Protein AF-0000000076846305 (afdb_homodimer)

Foldseek 3Di:
DDPPPPPPVVPPCPVVVVVPDFWKKWKWWQDPVRDIDTQAIFGWDWDADPPDNWIWIWTAHPPPRHTSDIATQELDPFWDDDPLFKIWGQGPVVRTIMMIGTPDSVSSVSVVVVSVVSSVVNVVVVVVVPPPPPPPPPPPPPDPPPPPDPPD/DDPPPDPPPVPPVPPVVVPPDFWKKWKWWQDPVRDIDTQAIFGWDWDADPPDRWIWIWTAHPPPRHTSDIATQELDPFWDDDPLFKIWGQGPVVRIIMMIGTPDSVSSVSVVVVSVVSSVVNVVVVVVVPPPPPPPPPPPPPDPPPPPDDDD

Nearest PDB structures (foldseek):
  4wsf-assembly1_A  TM=9.489E-01  e=1.536E-10  Drosophila melanogaster
  6r8i-assembly1_A  TM=9.427E-01  e=1.451E-10  Homo sapiens
  2p8v-assembly1_A  TM=8.538E-01  e=7.540E-06  Homo sapiens
  1ddw-assembly1_A  TM=8.357E-01  e=8.942E-06  Rattus norvegicus
  1i2h-assembly1_A  TM=7.835E-01  e=1.769E-05  Rattus norvegicus

Sequence (304 aa):
MGEKPGQGRKEAWQGESLRTRMKRVKVYRLEDNGKWDDQGTGHVTIDYIEGSKDLALAVVDEEDNDTLLLHNITPDDIYRKQEETIISWRDPEKALELALSFQEAESCSFIWENMCTIQLELQSKILGSHEVRPQRAVKSLEAPRDSLSRGRMGEKPGQGRKEAWQGESLRTRMKRVKVYRLEDNGKWDDQGTGHVTIDYIEGSKDLALAVVDEEDNDTLLLHNITPDDIYRKQEETIISWRDPEKALELALSFQEAESCSFIWENMCTIQLELQSKILGSHEVRPQRAVKSLEAPRDSLSRGR

pLDDT: mean 77.97, std 24.69, range [25.16, 98.88]

Radius of gyration: 28.54 Å; Cα contacts (8 Å, |Δi|>4): 460; chains: 2; bounding box: 117×68×50 Å

Solvent-accessible surface area (backbone atoms only — not comparable to full-atom values): 17845 Å² total; per-residue (Å²): 140,80,76,78,72,80,71,63,78,65,57,76,62,44,78,73,20,74,77,48,36,80,32,46,28,38,36,32,35,55,42,93,88,72,44,75,40,81,68,49,52,21,35,53,46,61,40,70,38,86,98,50,91,47,45,22,43,32,25,19,24,71,85,80,42,44,48,70,42,80,40,74,66,60,62,65,96,50,73,43,80,44,94,60,23,31,42,35,33,58,38,79,92,74,70,40,42,37,34,39,40,34,78,38,48,66,51,31,49,52,53,50,55,49,51,53,52,49,26,51,51,49,46,48,52,61,55,57,64,62,64,69,50,75,72,70,73,74,72,75,77,74,75,80,76,76,78,76,78,77,78,122,138,81,76,80,70,81,75,62,80,69,57,76,63,47,74,78,24,74,78,46,38,80,33,46,29,36,36,34,35,56,42,94,87,74,43,76,40,82,69,49,53,21,35,52,46,61,39,70,38,86,100,50,91,47,46,23,42,32,25,19,25,70,86,79,41,44,49,69,43,79,41,73,67,60,64,64,96,48,75,44,80,45,93,60,23,30,43,33,33,61,38,79,91,75,70,40,44,38,34,38,40,35,78,38,48,67,50,32,49,52,54,50,53,49,51,52,52,50,27,52,52,50,46,49,52,61,55,57,65,61,63,71,53,76,72,72,72,74,74,74,75,75,74,80,76,76,76,80,76,82,75,128

Organism: Aegilops tauschii subsp. strangulata (NCBI:txid200361)

Secondary structure (DSSP, 8-state):
-----TTTHHHHTTGGGGGGS-EEEEEEEE-TTSPEEEEEEEEEEEEEPTTSS-EEEEEEETTT--EEEEEE--SSS-EEEETTTEEEEEETTTTEEEEEEES-HHHHHHHHHHHHHHHHHHHHHHHHHHH---------------------/-----TTGGGSGGGGGGGGGS-EEEEEEEE-TTSPEEEEEEEEEEEEEPTTSS-EEEEEEETTT--EEEEEE--SSS-EEEETTTEEEEEETTTTEEEEEEES-HHHHHHHHHHHHHHHHHHHHHHHHHHH---------------------

Structure (mmCIF, N/CA/C/O backbone):
data_AF-0000000076846305-model_v1
#
loop_
_entity.id
_entity.type
_entity.pdbx_description
1 polymer 'PP4R3 EVH1-like domain-containing protein'
#
loop_
_atom_site.group_PDB
_atom_site.id
_atom_site.type_symbol
_atom_site.label_atom_id
_atom_site.label_alt_id
_atom_site.label_comp_id
_atom_site.label_asym_id
_atom_site.label_entity_id
_atom_site.label_seq_id
_atom_site.pdbx_PDB_ins_code
_atom_site.Cartn_x
_atom_site.Cartn_y
_atom_site.Cartn_z
_atom_site.occupancy
_atom_site.B_iso_or_equiv
_atom_site.auth_seq_id
_atom_site.auth_comp_id
_atom_site.auth_asym_id
_atom_site.auth_atom_id
_atom_site.pdbx_PDB_model_num
ATOM 1 N N . MET A 1 1 ? -26.797 -37.531 2.236 1 26.72 1 MET A N 1
ATOM 2 C CA . MET A 1 1 ? -26.859 -36.25 2.969 1 26.72 1 MET A CA 1
ATOM 3 C C . MET A 1 1 ? -25.484 -35.625 3.059 1 26.72 1 MET A C 1
ATOM 5 O O . MET A 1 1 ? -24.594 -36.125 3.746 1 26.72 1 MET A O 1
ATOM 9 N N . GLY A 1 2 ? -24.781 -35.156 1.962 1 28.94 2 GLY A N 1
ATOM 10 C CA . GLY A 1 2 ? -23.438 -34.938 1.48 1 28.94 2 GLY A CA 1
ATOM 11 C C . GLY A 1 2 ? -22.75 -33.75 2.172 1 28.94 2 GLY A C 1
ATOM 12 O O . GLY A 1 2 ? -23.375 -32.719 2.422 1 28.94 2 GLY A O 1
ATOM 13 N N . GLU A 1 3 ? -21.781 -34.094 3.135 1 33.28 3 GLU A N 1
ATOM 14 C CA . GLU A 1 3 ? -20.953 -33.219 3.955 1 33.28 3 GLU A CA 1
ATOM 15 C C . GLU A 1 3 ? -20.328 -32.125 3.119 1 33.28 3 GLU A C 1
ATOM 17 O O . GLU A 1 3 ? -19.781 -32.375 2.039 1 33.28 3 GLU A O 1
ATOM 22 N N . LYS A 1 4 ? -21.016 -30.984 3.186 1 34.72 4 LYS A N 1
ATOM 23 C CA . LYS A 1 4 ? -20.547 -29.781 2.521 1 34.72 4 LYS A CA 1
ATOM 24 C C . LYS A 1 4 ? -19.078 -29.516 2.852 1 34.72 4 LYS A C 1
ATOM 26 O O . LYS A 1 4 ? -18.719 -29.328 4.016 1 34.72 4 LYS A O 1
ATOM 31 N N . PRO A 1 5 ? -18.078 -30.234 2.191 1 35.06 5 PRO A N 1
ATOM 32 C CA . PRO A 1 5 ? -16.656 -30.156 2.529 1 35.06 5 PRO A CA 1
ATOM 33 C C . PRO A 1 5 ? -16.141 -28.719 2.605 1 35.06 5 PRO A C 1
ATOM 35 O O . PRO A 1 5 ? -14.93 -28.484 2.65 1 35.06 5 PRO A O 1
ATOM 38 N N . GLY A 1 6 ? -16.859 -27.734 2.082 1 32.31 6 GLY A N 1
ATOM 39 C CA . GLY A 1 6 ? -16.141 -26.594 1.556 1 32.31 6 GLY A CA 1
ATOM 40 C C . GLY A 1 6 ? -15.516 -25.734 2.637 1 32.31 6 GLY A C 1
ATOM 41 O O . GLY A 1 6 ? -15.148 -24.578 2.389 1 32.31 6 GLY A O 1
ATOM 42 N N . GLN A 1 7 ? -15.852 -25.859 3.945 1 33.81 7 GLN A N 1
ATOM 43 C CA . GLN A 1 7 ? -15.516 -24.938 5.02 1 33.81 7 GLN A CA 1
ATOM 44 C C . GLN A 1 7 ? -14.008 -24.891 5.266 1 33.81 7 GLN A C 1
ATOM 46 O O . GLN A 1 7 ? -13.523 -24.094 6.07 1 33.81 7 GLN A O 1
ATOM 51 N N . GLY A 1 8 ? -13.203 -25.969 5.102 1 32.44 8 GLY A N 1
ATOM 52 C CA . GLY A 1 8 ? -11.891 -26.188 5.676 1 32.44 8 GLY A CA 1
ATOM 53 C C . GLY A 1 8 ? -10.867 -25.156 5.246 1 32.44 8 GLY A C 1
ATOM 54 O O . GLY A 1 8 ? -9.859 -24.953 5.93 1 32.44 8 GLY A O 1
ATOM 55 N N . ARG A 1 9 ? -10.695 -25 3.934 1 35.38 9 ARG A N 1
ATOM 56 C CA . ARG A 1 9 ? -9.539 -24.281 3.412 1 35.38 9 ARG A CA 1
ATOM 57 C C . ARG A 1 9 ? -9.523 -22.844 3.914 1 35.38 9 ARG A C 1
ATOM 59 O O . ARG A 1 9 ? -8.555 -22.109 3.676 1 35.38 9 ARG A O 1
ATOM 66 N N . LYS A 1 10 ? -10.617 -22.328 4.422 1 37 10 LYS A N 1
ATOM 67 C CA . LYS A 1 10 ? -10.672 -20.969 4.945 1 37 10 LYS A CA 1
ATOM 68 C C . LYS A 1 10 ? -9.812 -20.828 6.195 1 37 10 LYS A C 1
ATOM 70 O O . LYS A 1 10 ? -9.609 -19.719 6.688 1 37 10 LYS A O 1
ATOM 75 N N . GLU A 1 11 ? -9.641 -21.797 7.004 1 34.91 11 GLU A N 1
ATOM 76 C CA . GLU A 1 11 ? -9.023 -21.688 8.32 1 34.91 11 GLU A CA 1
ATOM 77 C C . GLU A 1 11 ? -7.543 -21.312 8.203 1 34.91 11 GLU A C 1
ATOM 79 O O . GLU A 1 11 ? -7.004 -20.609 9.07 1 34.91 11 GLU A O 1
ATOM 84 N N . ALA A 1 12 ? -6.812 -22.125 7.395 1 37.19 12 ALA A N 1
ATOM 85 C CA . ALA A 1 12 ? -5.359 -22.047 7.512 1 37.19 12 ALA A CA 1
ATOM 86 C C . ALA A 1 12 ? -4.875 -20.625 7.25 1 37.19 12 ALA A C 1
ATOM 88 O O . ALA A 1 12 ? -3.889 -20.172 7.844 1 37.19 12 ALA A O 1
ATOM 89 N N . TRP A 1 13 ? -5.504 -19.875 6.312 1 40.91 13 TRP A N 1
ATOM 90 C CA . TRP A 1 13 ? -4.969 -18.562 5.965 1 40.91 13 TRP A CA 1
ATOM 91 C C . TRP A 1 13 ? -5.289 -17.531 7.051 1 40.91 13 TRP A C 1
ATOM 93 O O . TRP A 1 13 ? -5 -16.344 6.898 1 40.91 13 TRP A O 1
ATOM 103 N N . GLN A 1 14 ? -5.91 -17.859 8.055 1 38.88 14 GLN A N 1
ATOM 104 C CA . GLN A 1 14 ? -6.398 -16.938 9.07 1 38.88 14 GLN A CA 1
ATOM 105 C C . GLN A 1 14 ? -5.242 -16.234 9.773 1 38.88 14 GLN A C 1
ATOM 107 O O . GLN A 1 14 ? -5.379 -15.086 10.211 1 38.88 14 GLN A O 1
ATOM 112 N N . GLY A 1 15 ? -4.332 -17.031 10.25 1 40.88 15 GLY A N 1
ATOM 113 C CA . GLY A 1 15 ? -3.402 -16.375 11.156 1 40.88 15 GLY A CA 1
ATOM 114 C C . GLY A 1 15 ? -2.826 -15.094 10.586 1 40.88 15 GLY A C 1
ATOM 115 O O . GLY A 1 15 ? -2.434 -14.195 11.336 1 40.88 15 GLY A O 1
ATOM 116 N N . GLU A 1 16 ? -2.299 -15.133 9.414 1 45.22 16 GLU A N 1
ATOM 117 C CA . GLU A 1 16 ? -1.668 -14.062 8.648 1 45.22 16 GLU A CA 1
ATOM 118 C C . GLU A 1 16 ? -2.684 -12.992 8.258 1 45.22 16 GLU A C 1
ATOM 120 O O . GLU A 1 16 ? -2.328 -11.992 7.633 1 45.22 16 GLU A O 1
ATOM 125 N N . SER A 1 17 ? -3.871 -13.25 8.57 1 48.09 17 SER A N 1
ATOM 126 C CA . SER A 1 17 ? -5.051 -12.5 8.156 1 48.09 17 SER A CA 1
ATOM 127 C C . SER A 1 17 ? -5.043 -11.086 8.734 1 48.09 17 SER A C 1
ATOM 129 O O . SER A 1 17 ? -5.504 -10.148 8.094 1 48.09 17 SER A O 1
ATOM 131 N N . LEU A 1 18 ? -4.656 -11.047 10.078 1 47.69 18 LEU A N 1
ATOM 132 C CA . LEU A 1 18 ? -4.82 -9.797 10.812 1 47.69 18 LEU A CA 1
ATOM 133 C C . LEU A 1 18 ? -4.102 -8.656 10.102 1 47.69 18 LEU A C 1
ATOM 135 O O . LEU A 1 18 ? -4.547 -7.504 10.156 1 47.69 18 LEU A O 1
ATOM 139 N N . ARG A 1 19 ? -2.947 -8.984 9.43 1 53.12 19 ARG A N 1
ATOM 140 C CA . ARG A 1 19 ? -2.045 -7.938 8.961 1 53.12 19 ARG A CA 1
ATOM 141 C C . ARG A 1 19 ? -2.576 -7.285 7.688 1 53.12 19 ARG A C 1
ATOM 143 O O . ARG A 1 19 ? -2.277 -6.121 7.41 1 53.12 19 ARG A O 1
ATOM 150 N N . THR A 1 20 ? -3.484 -7.992 7.066 1 60.16 20 THR A N 1
ATOM 151 C CA . THR A 1 20 ? -3.82 -7.441 5.758 1 60.16 20 THR A CA 1
ATOM 152 C C . THR A 1 20 ? -5.219 -6.832 5.77 1 60.16 20 THR A C 1
ATOM 154 O O . THR A 1 20 ? -5.793 -6.562 4.711 1 60.16 20 THR A O 1
ATOM 157 N N . ARG A 1 21 ? -5.68 -6.539 7 1 77.31 21 ARG A N 1
ATOM 158 C CA . ARG A 1 21 ? -6.988 -5.902 7.078 1 77.31 21 ARG A CA 1
ATOM 159 C C . ARG A 1 21 ? -6.891 -4.414 6.766 1 77.31 21 ARG A C 1
ATOM 161 O O . ARG A 1 21 ? -5.848 -3.795 6.977 1 77.31 21 ARG A O 1
ATOM 168 N N . MET A 1 22 ? -8.047 -3.924 6.312 1 87.69 22 MET A N 1
ATOM 169 C CA . MET A 1 22 ? -8.117 -2.488 6.051 1 87.69 22 MET A CA 1
ATOM 170 C C . MET A 1 22 ? -7.867 -1.688 7.324 1 87.69 22 MET A C 1
ATOM 172 O O . MET A 1 22 ? -8.367 -2.047 8.391 1 87.69 22 MET A O 1
ATOM 176 N N . LYS A 1 23 ? -7.066 -0.735 7.223 1 93.38 23 LYS A N 1
ATOM 177 C CA . LYS A 1 23 ? -6.73 0.119 8.359 1 93.38 23 LYS A CA 1
ATOM 178 C C . LYS A 1 23 ? -7.605 1.368 8.383 1 93.38 23 LYS A C 1
ATOM 180 O O . LYS A 1 23 ? -7.312 2.355 7.707 1 93.38 23 LYS A O 1
ATOM 185 N N . ARG A 1 24 ? -8.641 1.309 9.211 1 95.62 24 ARG A N 1
ATOM 186 C CA . ARG A 1 24 ? -9.672 2.346 9.266 1 95.62 24 ARG A CA 1
ATOM 187 C C . ARG A 1 24 ? -9.203 3.531 10.109 1 95.62 24 ARG A C 1
ATOM 189 O O . ARG A 1 24 ? -8.703 3.352 11.219 1 95.62 24 ARG A O 1
ATOM 196 N N . VAL A 1 25 ? -9.398 4.707 9.578 1 98.62 25 VAL A N 1
ATOM 197 C CA . VAL A 1 25 ? -8.953 5.922 10.25 1 98.62 25 VAL A CA 1
ATOM 198 C C . VAL A 1 25 ? -10 7.023 10.062 1 98.62 25 VAL A C 1
ATOM 200 O O . VAL A 1 25 ? -10.781 6.992 9.109 1 98.62 25 VAL A O 1
ATOM 203 N 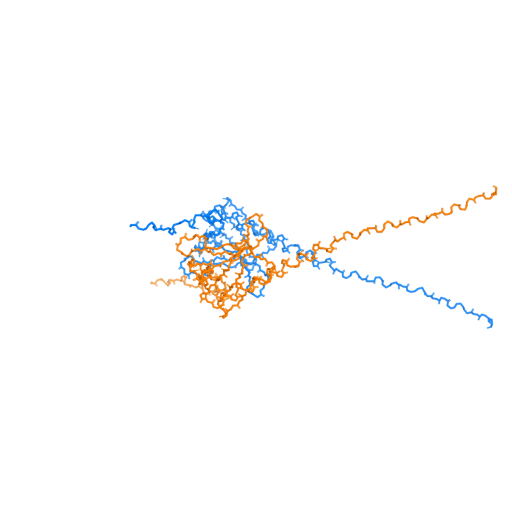N . LYS A 1 26 ? -9.977 7.934 10.984 1 98.81 26 LYS A N 1
ATOM 204 C CA . LYS A 1 26 ? -10.594 9.242 10.781 1 98.81 26 LYS A CA 1
ATOM 205 C C . LYS A 1 26 ? -9.539 10.305 10.477 1 98.81 26 LYS A C 1
ATOM 207 O O . LYS A 1 26 ? -8.5 10.359 11.133 1 98.81 26 LYS A O 1
ATOM 212 N N . VAL A 1 27 ? -9.812 11.148 9.492 1 98.75 27 VAL A N 1
ATOM 213 C CA . VAL A 1 27 ? -8.883 12.195 9.07 1 98.75 27 VAL A CA 1
ATOM 214 C C . VAL A 1 27 ? -9.281 13.523 9.703 1 98.75 27 VAL A C 1
ATOM 216 O O . VAL A 1 27 ? -10.445 13.914 9.664 1 98.75 27 VAL A O 1
ATOM 219 N N . TYR A 1 28 ? -8.219 14.156 10.266 1 98.69 28 TYR A N 1
ATOM 220 C CA . TYR A 1 28 ? -8.461 15.453 10.891 1 98.69 28 TYR A CA 1
ATOM 221 C C . TYR A 1 28 ? -7.504 16.516 10.336 1 98.69 28 TYR A C 1
ATOM 223 O O . TYR A 1 28 ? -6.359 16.203 10.008 1 98.69 28 TYR A O 1
ATOM 231 N N . ARG A 1 29 ? -8.047 17.672 10.297 1 98.25 29 ARG A N 1
ATOM 232 C CA . ARG A 1 29 ? -7.27 18.859 9.945 1 98.25 29 ARG A CA 1
ATOM 233 C C . ARG A 1 29 ? -7.387 19.922 11.023 1 98.25 29 ARG A C 1
ATOM 235 O O . ARG A 1 29 ? -8.484 20.203 11.508 1 98.25 29 ARG A O 1
ATOM 242 N N . LEU A 1 30 ? -6.246 20.531 11.383 1 97.81 30 LEU A N 1
ATOM 243 C CA . LEU A 1 30 ? -6.281 21.609 12.352 1 97.81 30 LEU A CA 1
ATOM 244 C C . LEU A 1 30 ? -6.695 22.922 11.68 1 97.81 30 LEU A C 1
ATOM 246 O O . LEU A 1 30 ? -6.066 23.359 10.711 1 97.81 30 LEU A O 1
ATOM 250 N N . GLU A 1 31 ? -7.719 23.516 12.234 1 96.12 31 GLU A N 1
ATOM 251 C CA . GLU A 1 31 ? -8.203 24.781 11.711 1 96.12 31 GLU A CA 1
ATOM 252 C C . GLU A 1 31 ? -7.496 25.953 12.383 1 96.12 31 GLU A C 1
ATOM 254 O O . GLU A 1 31 ? -6.824 25.781 13.406 1 96.12 31 GLU A O 1
ATOM 259 N N . ASP A 1 32 ? -7.734 27.094 11.758 1 93.75 32 ASP A N 1
ATOM 260 C CA . ASP A 1 32 ? -7.098 28.312 12.25 1 93.75 32 ASP A CA 1
ATOM 261 C C . ASP A 1 32 ? -7.562 28.641 13.664 1 93.75 32 ASP A C 1
ATOM 263 O O . ASP A 1 32 ? -6.824 29.25 14.438 1 93.75 32 ASP A O 1
ATOM 267 N N . ASN A 1 33 ? -8.703 28.281 13.969 1 95.06 33 ASN A N 1
ATOM 268 C CA . ASN A 1 33 ? -9.25 28.578 15.289 1 95.06 33 ASN A CA 1
ATOM 269 C C . ASN A 1 33 ? -8.727 27.609 16.344 1 95.06 33 ASN A C 1
ATOM 271 O O . ASN A 1 33 ? -9.141 27.656 17.5 1 95.06 33 ASN A O 1
ATOM 275 N N . GLY A 1 34 ? -7.891 26.688 16.016 1 94.81 34 GLY A N 1
ATOM 276 C CA . GLY A 1 34 ? -7.27 25.766 16.953 1 94.81 34 GLY A CA 1
ATOM 277 C C . GLY A 1 34 ? -8.07 24.484 17.156 1 94.81 34 GLY A C 1
ATOM 278 O O . GLY A 1 34 ? -7.719 23.641 17.984 1 94.81 34 GLY A O 1
ATOM 279 N N . LYS A 1 35 ? -9.07 24.406 16.422 1 97.44 35 LYS A N 1
ATOM 280 C CA . LYS A 1 35 ? -9.898 23.203 16.531 1 97.44 35 LYS A CA 1
ATOM 281 C C . LYS A 1 35 ? -9.586 22.203 15.422 1 97.44 35 LYS A C 1
ATOM 283 O O . LYS A 1 35 ? -9.234 22.609 14.305 1 97.44 35 LYS A O 1
ATOM 288 N N . TRP A 1 36 ? -9.742 20.922 15.789 1 97.5 36 TRP A N 1
ATOM 289 C CA . TRP A 1 36 ? -9.578 19.859 14.797 1 97.5 36 TRP A CA 1
ATOM 290 C C . TRP A 1 36 ? -10.875 19.641 14.023 1 97.5 36 TRP A C 1
ATOM 292 O O . TRP A 1 36 ? -11.938 19.453 14.633 1 97.5 36 TRP A O 1
ATOM 302 N N . ASP A 1 37 ? -10.734 19.672 12.766 1 98 37 ASP A N 1
ATOM 303 C CA . ASP A 1 37 ? -11.891 19.453 11.891 1 98 37 ASP A CA 1
ATOM 304 C C . ASP A 1 37 ? -11.891 18.031 11.328 1 98 37 ASP A C 1
ATOM 306 O O . ASP A 1 37 ? -10.891 17.578 10.766 1 98 37 ASP A O 1
ATOM 310 N N . ASP A 1 38 ? -13.023 17.359 11.438 1 98.38 38 ASP A N 1
ATOM 311 C CA . ASP A 1 38 ? -13.227 16 10.922 1 98.38 38 ASP A CA 1
ATOM 312 C C . ASP A 1 38 ? -13.398 16.016 9.406 1 98.38 38 ASP A C 1
ATOM 314 O O . ASP A 1 38 ? -14.375 16.562 8.891 1 98.38 38 ASP A O 1
ATOM 318 N N . GLN A 1 39 ? -12.469 15.391 8.656 1 97.62 39 GLN A N 1
ATOM 319 C CA . GLN A 1 39 ? -12.484 15.398 7.199 1 97.62 39 GLN A CA 1
ATOM 320 C C . GLN A 1 39 ? -13.117 14.125 6.652 1 97.62 39 GLN A C 1
ATOM 322 O O . GLN A 1 39 ? -13.289 13.984 5.438 1 97.62 39 GLN A O 1
ATOM 327 N N . GLY A 1 40 ? -13.461 13.148 7.512 1 98.19 40 GLY A N 1
ATOM 328 C CA . GLY A 1 40 ? -14.102 11.922 7.074 1 98.19 40 GLY A CA 1
ATOM 329 C C . GLY A 1 40 ? -13.406 10.672 7.582 1 98.19 40 GLY A C 1
ATOM 330 O O . GLY A 1 40 ? -12.375 10.758 8.258 1 98.19 40 GLY A O 1
ATOM 331 N N . THR A 1 41 ? -14.047 9.516 7.402 1 98.31 41 THR A N 1
ATOM 332 C CA . THR A 1 41 ? -13.539 8.203 7.777 1 98.31 41 THR A CA 1
ATOM 333 C C . THR A 1 41 ? -13.172 7.387 6.543 1 98.31 41 THR A C 1
ATOM 335 O O . THR A 1 41 ? -13.898 7.398 5.543 1 98.31 41 THR A O 1
ATOM 338 N N . GLY A 1 42 ? -12.008 6.734 6.602 1 96.5 42 GLY A N 1
ATOM 339 C CA . GLY A 1 42 ? -11.562 5.938 5.473 1 96.5 42 GLY A CA 1
ATOM 340 C C . GLY A 1 42 ? -10.523 4.898 5.852 1 96.5 42 GLY A C 1
ATOM 341 O O . GLY A 1 42 ? -10.422 4.512 7.02 1 96.5 42 GLY A O 1
ATOM 342 N N . HIS A 1 43 ? -9.898 4.328 4.855 1 94.19 43 HIS A N 1
ATOM 343 C CA . HIS A 1 43 ? -8.852 3.326 5.027 1 94.19 43 HIS A CA 1
ATOM 344 C C . HIS A 1 43 ? -7.508 3.838 4.516 1 94.19 43 HIS A C 1
ATOM 346 O O . HIS A 1 43 ? -7.41 4.316 3.381 1 94.19 43 HIS A O 1
ATOM 352 N N . VAL A 1 44 ? -6.52 3.734 5.387 1 95.81 44 VAL A N 1
ATOM 353 C CA . VAL A 1 44 ? -5.207 4.285 5.051 1 95.81 44 VAL A CA 1
ATOM 354 C C . VAL A 1 44 ? -4.324 3.193 4.453 1 95.81 44 VAL A C 1
ATOM 356 O O . VAL A 1 44 ? -4.359 2.045 4.898 1 95.81 44 VAL A O 1
ATOM 359 N N . THR A 1 45 ? -3.59 3.557 3.473 1 91.69 45 THR A N 1
ATOM 360 C CA . THR A 1 45 ? -2.541 2.727 2.891 1 91.69 45 THR A CA 1
ATOM 361 C C . THR A 1 45 ? -1.3 3.559 2.582 1 91.69 45 THR A C 1
ATOM 363 O O . THR A 1 45 ? -1.353 4.789 2.6 1 91.69 45 THR A O 1
ATOM 366 N N . ILE A 1 46 ? -0.205 2.926 2.498 1 91.75 46 ILE A N 1
ATOM 367 C CA . ILE A 1 46 ? 0.993 3.518 1.911 1 91.75 46 ILE A CA 1
ATOM 368 C C . ILE A 1 46 ? 1.154 3.033 0.472 1 91.75 46 ILE A C 1
ATOM 370 O O . ILE A 1 46 ? 1.191 1.827 0.216 1 91.75 46 ILE A O 1
ATOM 374 N N . ASP A 1 47 ? 1.16 4.066 -0.423 1 86.5 47 ASP A N 1
ATOM 375 C CA . ASP A 1 47 ? 1.173 3.734 -1.845 1 86.5 47 ASP A CA 1
ATOM 376 C C . ASP A 1 47 ? 2.311 4.457 -2.566 1 86.5 47 ASP A C 1
ATOM 378 O O . ASP A 1 47 ? 2.707 5.555 -2.168 1 86.5 47 ASP A O 1
ATOM 382 N N . TYR A 1 48 ? 2.715 3.76 -3.654 1 83.88 48 TYR A N 1
ATOM 383 C CA . TYR A 1 48 ? 3.598 4.48 -4.562 1 83.88 48 TYR A CA 1
ATOM 384 C C . TYR A 1 48 ? 2.83 5.539 -5.348 1 83.88 48 TYR A C 1
ATOM 386 O O . TYR A 1 48 ? 1.694 5.305 -5.766 1 83.88 48 TYR A O 1
ATOM 394 N N . ILE A 1 49 ? 3.477 6.617 -5.492 1 79.56 49 ILE A N 1
ATOM 395 C CA . ILE A 1 49 ? 2.908 7.648 -6.352 1 79.56 49 ILE A CA 1
ATOM 396 C C . ILE A 1 49 ? 3.117 7.273 -7.816 1 79.56 49 ILE A C 1
ATOM 398 O O . ILE A 1 49 ? 4.227 6.906 -8.219 1 79.56 49 ILE A O 1
ATOM 402 N N . GLU A 1 50 ? 2.031 7.402 -8.539 1 72.19 50 GLU A N 1
ATOM 403 C CA . GLU A 1 50 ? 2.098 7.039 -9.953 1 72.19 50 GLU A CA 1
ATOM 404 C C . GLU A 1 50 ? 3.217 7.793 -10.664 1 72.19 50 GLU A C 1
ATOM 406 O O . GLU A 1 50 ? 3.33 9.016 -10.531 1 72.19 50 GLU A O 1
ATOM 411 N N . GLY A 1 51 ? 3.975 7.031 -11.43 1 74.12 51 GLY A N 1
ATOM 412 C CA . GLY A 1 51 ? 5.023 7.641 -12.227 1 74.12 51 GLY A CA 1
ATOM 413 C C . GLY A 1 51 ? 6.238 8.047 -11.406 1 74.12 51 GLY A C 1
ATOM 414 O O . GLY A 1 51 ? 7.125 8.742 -11.906 1 74.12 51 GLY A O 1
ATOM 415 N N . SER A 1 52 ? 6.148 7.758 -10.133 1 77.44 52 SER A N 1
ATOM 416 C CA . SER A 1 52 ? 7.281 8.109 -9.281 1 77.44 52 SER A CA 1
ATOM 417 C C . SER A 1 52 ? 7.68 6.938 -8.391 1 77.44 52 SER A C 1
ATOM 419 O O . SER A 1 52 ? 6.996 5.91 -8.359 1 77.44 52 SER A O 1
ATOM 421 N N . LYS A 1 53 ? 8.836 7.082 -7.773 1 79.25 53 LYS A N 1
ATOM 422 C CA . LYS A 1 53 ? 9.297 6.094 -6.801 1 79.25 53 LYS A CA 1
ATOM 423 C C . LYS A 1 53 ? 8.938 6.52 -5.379 1 79.25 53 LYS A C 1
ATOM 425 O O . LYS A 1 53 ? 9.312 5.852 -4.414 1 79.25 53 LYS A O 1
ATOM 430 N N . ASP A 1 54 ? 8.266 7.621 -5.383 1 86.88 54 ASP A N 1
ATOM 431 C CA . ASP A 1 54 ? 7.934 8.164 -4.066 1 86.88 54 ASP A CA 1
ATOM 432 C C . ASP A 1 54 ? 6.746 7.426 -3.455 1 86.88 54 ASP A C 1
ATOM 434 O O . ASP A 1 54 ? 5.895 6.902 -4.176 1 86.88 54 ASP A O 1
ATOM 438 N N . LEU A 1 55 ? 6.773 7.379 -2.119 1 91.38 55 LEU A N 1
ATOM 439 C CA . LEU A 1 55 ? 5.691 6.75 -1.373 1 91.38 55 LEU A CA 1
ATOM 440 C C . LEU A 1 55 ? 4.832 7.801 -0.676 1 91.38 55 LEU A C 1
ATOM 442 O O . LEU A 1 55 ? 5.348 8.82 -0.206 1 91.38 55 LEU A O 1
ATOM 446 N N . ALA A 1 56 ? 3.547 7.492 -0.687 1 93.19 56 ALA A N 1
ATOM 447 C CA . ALA A 1 56 ? 2.592 8.422 -0.094 1 93.19 56 ALA A CA 1
ATOM 448 C C . ALA A 1 56 ? 1.662 7.711 0.882 1 93.19 56 ALA A C 1
ATOM 450 O O . ALA A 1 56 ? 1.396 6.516 0.734 1 93.19 56 ALA A O 1
ATOM 451 N N . LEU A 1 57 ? 1.202 8.492 1.91 1 95.69 57 LEU A N 1
ATOM 452 C CA . LEU A 1 57 ? 0.053 8.102 2.721 1 95.69 57 LEU A CA 1
ATOM 453 C C . LEU A 1 57 ? -1.253 8.453 2.016 1 95.69 57 LEU A C 1
ATOM 455 O O . LEU A 1 57 ? -1.48 9.609 1.657 1 95.69 57 LEU A O 1
ATOM 459 N N . ALA A 1 58 ? -2.053 7.441 1.8 1 93.94 58 ALA A N 1
ATOM 460 C CA . ALA A 1 58 ? -3.33 7.668 1.128 1 93.94 58 ALA A CA 1
ATOM 461 C C . ALA A 1 58 ? -4.492 7.168 1.979 1 93.94 58 ALA A C 1
ATOM 463 O O . ALA A 1 58 ? -4.422 6.082 2.561 1 93.94 58 ALA A O 1
ATOM 464 N N . VAL A 1 59 ? -5.531 7.992 2.111 1 96.06 59 VAL A N 1
ATOM 465 C CA . VAL A 1 59 ? -6.77 7.566 2.76 1 96.06 59 VAL A CA 1
ATOM 466 C C . VAL A 1 59 ? -7.922 7.625 1.762 1 96.06 59 VAL A C 1
ATOM 468 O O . VAL A 1 59 ? -8.172 8.664 1.148 1 96.06 59 VAL A O 1
ATOM 471 N N . VAL A 1 60 ? -8.594 6.52 1.643 1 92.62 60 VAL A N 1
ATOM 472 C CA . VAL A 1 60 ? -9.758 6.418 0.766 1 92.62 60 VAL A CA 1
ATOM 473 C C . VAL A 1 60 ? -11.031 6.34 1.604 1 92.62 60 VAL A C 1
ATOM 475 O O . VAL A 1 60 ? -11.117 5.543 2.541 1 92.62 60 VAL A O 1
ATOM 478 N N . ASP A 1 61 ? -11.953 7.156 1.185 1 95.81 61 ASP A N 1
ATOM 479 C CA . ASP A 1 61 ? -13.219 7.234 1.916 1 95.81 61 ASP A CA 1
ATOM 480 C C . ASP A 1 61 ? -13.93 5.887 1.916 1 95.81 61 ASP A C 1
ATOM 482 O O . ASP A 1 61 ? -14 5.211 0.886 1 95.81 61 ASP A O 1
ATOM 486 N N . GLU A 1 62 ? -14.461 5.492 3.084 1 91.38 62 GLU A N 1
ATOM 487 C CA . GLU A 1 62 ? -15.07 4.172 3.203 1 91.38 62 GLU A CA 1
ATOM 488 C C . GLU A 1 62 ? -16.453 4.145 2.574 1 91.38 62 GLU A C 1
ATOM 490 O O . GLU A 1 62 ? -17 3.072 2.303 1 91.38 62 GLU A O 1
ATOM 495 N N . GLU A 1 63 ? -17.078 5.352 2.303 1 90.62 63 GLU A N 1
ATOM 496 C CA . GLU A 1 63 ? -18.438 5.387 1.784 1 90.62 63 GLU A CA 1
ATOM 497 C C . GLU A 1 63 ? -18.453 5.492 0.262 1 90.62 63 GLU A C 1
ATOM 499 O O . GLU A 1 63 ? -19.172 4.75 -0.412 1 90.62 63 GLU A O 1
ATOM 504 N N . ASP A 1 64 ? -17.609 6.332 -0.3 1 88.94 64 ASP A N 1
ATOM 505 C CA . ASP A 1 64 ? -17.734 6.562 -1.735 1 88.94 64 ASP A CA 1
ATOM 506 C C . ASP A 1 64 ? -16.422 6.297 -2.459 1 88.94 64 ASP A C 1
ATOM 508 O O . ASP A 1 64 ? -16.312 6.508 -3.67 1 88.94 64 ASP A O 1
ATOM 512 N N . ASN A 1 65 ? -15.375 5.902 -1.756 1 86.06 65 ASN A N 1
ATOM 513 C CA . ASN A 1 65 ? -14.086 5.512 -2.312 1 86.06 65 ASN A CA 1
ATOM 514 C C . ASN A 1 65 ? -13.32 6.715 -2.859 1 86.06 65 ASN A C 1
ATOM 516 O O . ASN A 1 65 ? -12.398 6.559 -3.658 1 86.06 65 ASN A O 1
ATOM 520 N N . ASP A 1 66 ? -13.734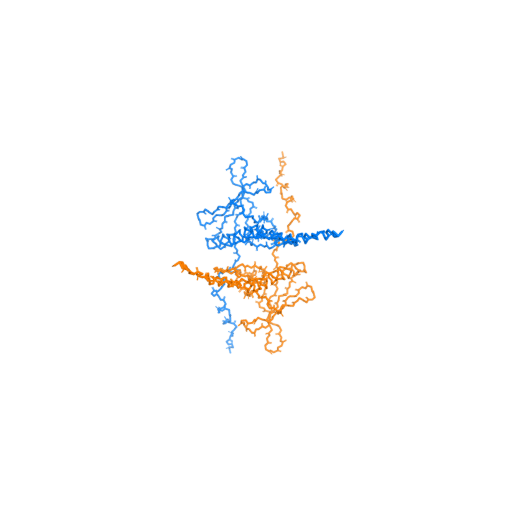 7.891 -2.422 1 90.44 66 ASP A N 1
ATOM 521 C CA . ASP A 1 66 ? -12.969 9.078 -2.789 1 90.44 66 ASP A CA 1
ATOM 522 C C . ASP A 1 66 ? -11.727 9.219 -1.919 1 90.44 66 ASP A C 1
ATOM 524 O O . ASP A 1 66 ? -11.648 8.648 -0.831 1 90.44 66 ASP A O 1
ATOM 528 N N . THR A 1 67 ? -10.836 9.977 -2.424 1 92.12 67 THR A N 1
ATOM 529 C CA . THR A 1 67 ? -9.609 10.211 -1.664 1 92.12 67 THR A CA 1
ATOM 530 C C . THR A 1 67 ? -9.82 11.312 -0.631 1 92.12 67 THR A C 1
ATOM 532 O O . THR A 1 67 ? -10.141 12.445 -0.984 1 92.12 67 THR A O 1
ATOM 535 N N . LEU A 1 68 ? -9.578 10.953 0.659 1 95.5 68 LEU A N 1
ATOM 536 C CA . LEU A 1 68 ? -9.695 11.922 1.743 1 95.5 68 LEU A CA 1
ATOM 537 C C . LEU A 1 68 ? -8.367 12.625 1.992 1 95.5 68 LEU A C 1
ATOM 539 O O . LEU A 1 68 ? -8.344 13.797 2.375 1 95.5 68 LEU A O 1
ATOM 543 N N . LEU A 1 69 ? -7.273 11.883 1.771 1 95.31 69 LEU A N 1
ATOM 544 C CA . LEU A 1 69 ? -5.945 12.406 2.064 1 95.31 69 LEU A CA 1
ATOM 545 C C . LEU A 1 69 ? -4.891 11.75 1.175 1 95.31 69 LEU A C 1
ATOM 547 O O . LEU A 1 69 ? -4.934 10.539 0.945 1 95.31 69 LEU A O 1
ATOM 551 N N . LEU A 1 70 ? -4.062 12.578 0.647 1 92.81 70 LEU A N 1
ATOM 552 C CA . LEU A 1 70 ? -2.846 12.148 -0.031 1 92.81 70 LEU A CA 1
ATOM 553 C C . LEU A 1 70 ? -1.646 12.969 0.427 1 92.81 70 LEU A C 1
ATOM 555 O O . LEU A 1 70 ? -1.617 14.188 0.241 1 92.81 70 LEU A O 1
ATOM 559 N N . HIS A 1 71 ? -0.749 12.281 1.095 1 95.12 71 HIS A N 1
ATOM 560 C CA . HIS A 1 71 ? 0.425 12.953 1.637 1 95.12 71 HIS A CA 1
ATOM 561 C C . HIS A 1 71 ? 1.709 12.242 1.231 1 95.12 71 HIS A C 1
ATOM 563 O O . HIS A 1 71 ? 1.879 11.055 1.516 1 95.12 71 HIS A O 1
ATOM 569 N N . ASN A 1 72 ? 2.566 12.961 0.605 1 93.94 72 ASN A N 1
ATOM 570 C CA . ASN A 1 72 ? 3.875 12.398 0.292 1 93.94 72 ASN A CA 1
ATOM 571 C C . ASN A 1 72 ? 4.73 12.234 1.545 1 93.94 72 ASN A C 1
ATOM 573 O O . ASN A 1 72 ? 4.98 13.203 2.26 1 93.94 72 ASN A O 1
ATOM 577 N N . ILE A 1 73 ? 5.199 11.031 1.719 1 95.88 73 ILE A N 1
ATOM 578 C CA . ILE A 1 73 ? 6.043 10.805 2.887 1 95.88 73 ILE A CA 1
ATOM 579 C C . ILE A 1 73 ? 7.414 11.438 2.662 1 95.88 73 ILE A C 1
ATOM 581 O O . ILE A 1 73 ? 8 11.289 1.587 1 95.88 73 ILE A O 1
ATOM 585 N N . THR A 1 74 ? 7.914 12.164 3.666 1 95.69 74 THR A N 1
ATOM 586 C CA . THR A 1 74 ? 9.188 12.859 3.545 1 95.69 74 THR A CA 1
ATOM 587 C C . THR A 1 74 ? 10.18 12.359 4.59 1 95.69 74 THR A C 1
ATOM 589 O O . THR A 1 74 ? 9.781 11.781 5.605 1 95.69 74 THR A O 1
ATOM 592 N N . PRO A 1 75 ? 11.438 12.531 4.328 1 95.69 75 PRO A N 1
ATOM 593 C CA . PRO A 1 75 ? 12.438 12.133 5.324 1 95.69 75 PRO A CA 1
ATOM 594 C C . PRO A 1 75 ? 12.5 13.094 6.508 1 95.69 75 PRO A C 1
ATOM 596 O O . PRO A 1 75 ? 13.172 12.812 7.504 1 95.69 75 PRO A O 1
ATOM 599 N N . ASP A 1 76 ? 11.836 14.172 6.473 1 95.44 76 ASP A N 1
ATOM 600 C CA . ASP A 1 76 ? 11.875 15.18 7.527 1 95.44 76 ASP A CA 1
ATOM 601 C C . ASP A 1 76 ? 11.234 14.656 8.812 1 95.44 76 ASP A C 1
ATOM 603 O O . ASP A 1 76 ? 10.336 13.812 8.766 1 95.44 76 ASP A O 1
ATOM 607 N N . ASP A 1 77 ? 11.688 15.258 9.922 1 95.62 77 ASP A N 1
ATOM 608 C CA . ASP A 1 77 ? 11.18 14.867 11.227 1 95.62 77 ASP A CA 1
ATOM 609 C C . ASP A 1 77 ? 9.906 15.641 11.57 1 95.62 77 ASP A C 1
ATOM 611 O O . ASP A 1 77 ? 9.891 16.453 12.5 1 95.62 77 ASP A O 1
ATOM 615 N N . ILE A 1 78 ? 8.836 15.273 10.875 1 97.81 78 ILE A N 1
ATOM 616 C CA . ILE A 1 78 ? 7.629 16.078 11.055 1 97.81 78 ILE A CA 1
ATOM 617 C C . ILE A 1 78 ? 6.5 15.188 11.578 1 97.81 78 ILE A C 1
ATOM 619 O O . ILE A 1 78 ? 5.438 15.688 11.953 1 97.81 78 ILE A O 1
ATOM 623 N N . TYR A 1 79 ? 6.664 13.922 11.641 1 98.38 79 TYR A N 1
ATOM 624 C CA . TYR A 1 79 ? 5.617 12.992 12.047 1 98.38 79 TYR A CA 1
ATOM 625 C C . TYR A 1 79 ? 5.703 12.695 13.539 1 98.38 79 TYR A C 1
ATOM 627 O O . TYR A 1 79 ? 6.797 12.516 14.078 1 98.38 79 TYR A O 1
ATOM 635 N N . ARG A 1 80 ? 4.48 12.609 14.148 1 98.31 80 ARG A N 1
ATOM 636 C CA . ARG A 1 80 ? 4.398 12.305 15.57 1 98.31 80 ARG A CA 1
ATOM 637 C C . ARG A 1 80 ? 3.336 11.242 15.844 1 98.31 80 ARG A C 1
ATOM 639 O O . ARG A 1 80 ? 2.25 11.281 15.258 1 98.31 80 ARG A O 1
ATOM 646 N N . LYS A 1 81 ? 3.717 10.289 16.562 1 98.5 81 LYS A N 1
ATOM 647 C CA . LYS A 1 81 ? 2.748 9.305 17.047 1 98.5 81 LYS A CA 1
ATOM 648 C C . LYS A 1 81 ? 2.312 9.602 18.469 1 98.5 81 LYS A C 1
ATOM 650 O O . LYS A 1 81 ? 3.15 9.828 19.344 1 98.5 81 LYS A O 1
ATOM 655 N N . GLN A 1 82 ? 0.969 9.633 18.719 1 95.06 82 GLN A N 1
ATOM 656 C CA . GLN A 1 82 ? 0.434 9.961 20.031 1 95.06 82 GLN A CA 1
ATOM 657 C C . GLN A 1 82 ? -0.573 8.914 20.484 1 95.06 82 GLN A C 1
ATOM 659 O O . GLN A 1 82 ? -1.34 8.383 19.688 1 95.06 82 GLN A O 1
ATOM 664 N N . GLU A 1 83 ? -0.649 8.539 21.781 1 93.56 83 GLU A N 1
ATOM 665 C CA . GLU A 1 83 ? -1.601 7.676 22.469 1 93.56 83 GLU A CA 1
ATOM 666 C C . GLU A 1 83 ? -1.759 6.344 21.734 1 93.56 83 GLU A C 1
ATOM 668 O O . GLU A 1 83 ? -2.84 5.75 21.75 1 93.56 83 GLU A O 1
ATOM 673 N N . GLU A 1 84 ? -0.99 5.949 21.031 1 95.88 84 GLU A N 1
ATOM 674 C CA . GLU A 1 84 ? -0.878 4.656 20.359 1 95.88 84 GLU A CA 1
ATOM 675 C C . GLU A 1 84 ? -1.839 4.562 19.172 1 95.88 84 GLU A C 1
ATOM 677 O O . GLU A 1 84 ? -1.874 3.549 18.469 1 95.88 84 GLU A O 1
ATOM 682 N N . THR A 1 85 ? -2.703 5.582 18.953 1 98.38 85 THR A N 1
ATOM 683 C CA . THR A 1 85 ? -3.689 5.461 17.875 1 98.38 85 THR A CA 1
ATOM 684 C C . THR A 1 85 ? -3.674 6.699 16.984 1 98.38 85 THR A C 1
ATOM 686 O O . THR A 1 85 ? -4.48 6.816 16.062 1 98.38 85 THR A O 1
ATOM 689 N N . ILE A 1 86 ? -2.773 7.664 17.219 1 98.75 86 ILE A N 1
ATOM 690 C CA . ILE A 1 86 ? -2.812 8.914 16.469 1 98.75 86 ILE A CA 1
ATOM 691 C C . ILE A 1 86 ? -1.461 9.156 15.805 1 98.75 86 ILE A C 1
ATOM 693 O O . ILE A 1 86 ? -0.415 9.039 16.438 1 98.75 86 ILE A O 1
ATOM 697 N N . ILE A 1 87 ? -1.51 9.422 14.578 1 98.81 87 ILE A N 1
ATOM 698 C CA . ILE A 1 87 ? -0.355 9.953 13.867 1 98.81 87 ILE A CA 1
ATOM 699 C C . ILE A 1 87 ? -0.671 11.352 13.344 1 98.81 87 ILE A C 1
ATOM 701 O O . ILE A 1 87 ? -1.688 11.562 12.68 1 98.81 87 ILE A O 1
ATOM 705 N N . SER A 1 88 ? 0.161 12.328 13.625 1 98.75 88 SER A N 1
ATOM 706 C CA . SER A 1 88 ? -0.04 13.703 13.18 1 98.75 88 SER A CA 1
ATOM 707 C C . SER A 1 88 ? 1.237 14.281 12.578 1 98.75 88 SER A C 1
ATOM 709 O O . SER A 1 88 ? 2.336 13.805 12.867 1 98.75 88 SER A O 1
ATOM 711 N N . TRP A 1 89 ? 1.032 15.219 11.742 1 98.56 89 TRP A N 1
ATOM 712 C CA . TRP A 1 89 ? 2.168 15.914 11.141 1 98.56 89 TRP A CA 1
ATOM 713 C C . TRP A 1 89 ? 1.74 17.266 10.57 1 98.56 89 TRP A C 1
ATOM 715 O O . TRP A 1 89 ? 0.549 17.5 10.367 1 98.56 89 TRP A O 1
ATOM 725 N N . ARG A 1 90 ? 2.699 18.109 10.383 1 97.62 90 ARG A N 1
ATOM 726 C CA . ARG A 1 90 ? 2.49 19.328 9.609 1 97.62 90 ARG A CA 1
ATOM 727 C C . ARG A 1 90 ? 2.902 19.125 8.156 1 97.62 90 ARG A C 1
ATOM 729 O O . ARG A 1 90 ? 4.086 18.953 7.855 1 97.62 90 ARG A O 1
ATOM 736 N N . ASP A 1 91 ? 2.002 19.188 7.277 1 95.88 91 ASP A N 1
ATOM 737 C CA . ASP A 1 91 ? 2.268 18.969 5.859 1 95.88 91 ASP A CA 1
ATOM 738 C C . ASP A 1 91 ? 3.004 20.156 5.25 1 95.88 91 ASP A C 1
ATOM 740 O O . ASP A 1 91 ? 2.465 21.266 5.195 1 95.88 91 ASP A O 1
ATOM 744 N N . PRO A 1 92 ? 4.121 19.906 4.766 1 92.88 92 PRO A N 1
ATOM 745 C CA . PRO A 1 92 ? 4.895 21.031 4.242 1 92.88 92 PRO A CA 1
ATOM 746 C C . PRO A 1 92 ? 4.293 21.625 2.969 1 92.88 92 PRO A C 1
ATOM 748 O O . PRO A 1 92 ? 4.426 22.828 2.717 1 92.88 92 PRO A O 1
ATOM 751 N N . GLU A 1 93 ? 3.754 20.812 2.141 1 89.62 93 GLU A N 1
ATOM 752 C CA . GLU A 1 93 ? 3.18 21.281 0.881 1 89.62 93 GLU A CA 1
ATOM 753 C C . GLU A 1 93 ? 1.927 22.125 1.123 1 89.62 93 GLU A C 1
ATOM 755 O O . GLU A 1 93 ? 1.717 23.141 0.462 1 89.62 93 GLU A O 1
ATOM 760 N N . LYS A 1 94 ? 1.155 21.688 2.086 1 87.5 94 LYS A N 1
ATOM 761 C CA . LYS A 1 94 ? -0.122 22.344 2.344 1 87.5 94 LYS A CA 1
ATOM 762 C C . LYS A 1 94 ? -0.006 23.344 3.496 1 87.5 94 LYS A C 1
ATOM 764 O O . LYS A 1 94 ? -0.899 24.172 3.707 1 87.5 94 LYS A O 1
ATOM 769 N N . ALA A 1 95 ? 1.002 23.281 4.176 1 91.75 95 ALA A N 1
ATOM 770 C CA . ALA A 1 95 ? 1.235 24.141 5.336 1 91.75 95 ALA A CA 1
ATOM 771 C C . ALA A 1 95 ? 0.098 24.016 6.348 1 91.75 95 ALA A C 1
ATOM 773 O O . ALA A 1 95 ? -0.409 25.016 6.848 1 91.75 95 ALA A O 1
ATOM 774 N N . LEU A 1 96 ? -0.376 22.812 6.527 1 93.69 96 LEU A N 1
ATOM 775 C CA . LEU A 1 96 ? -1.459 22.531 7.469 1 93.69 96 LEU A CA 1
ATOM 776 C C . LEU A 1 96 ? -1.135 21.312 8.336 1 93.69 96 LEU A C 1
ATOM 778 O O . LEU A 1 96 ? -0.461 20.391 7.883 1 93.69 96 LEU A O 1
ATOM 782 N N . GLU A 1 97 ? -1.651 21.422 9.562 1 97.38 97 GLU A N 1
ATOM 783 C CA . GLU A 1 97 ? -1.518 20.281 10.484 1 97.38 97 GLU A CA 1
ATOM 784 C C . GLU A 1 97 ? -2.596 19.234 10.227 1 97.38 97 GLU A C 1
ATOM 786 O O . GLU A 1 97 ? -3.779 19.578 10.109 1 97.38 97 GLU A O 1
ATOM 791 N N . LEU A 1 98 ? -2.129 18.016 10.055 1 98.44 98 LEU A N 1
ATOM 792 C CA . LEU A 1 98 ? -3.01 16.891 9.773 1 98.44 98 LEU A CA 1
ATOM 793 C C . LEU A 1 98 ? -2.854 15.797 10.828 1 98.44 98 LEU A C 1
ATOM 795 O O . LEU A 1 98 ? -1.822 15.719 11.5 1 98.44 98 LEU A O 1
ATOM 799 N N . ALA A 1 99 ? -3.953 15.016 11.023 1 98.69 99 ALA A N 1
ATOM 800 C CA . ALA A 1 99 ? -3.877 13.867 11.93 1 98.69 99 ALA A CA 1
ATOM 801 C C . ALA A 1 99 ? -4.727 12.711 11.414 1 98.69 99 ALA A C 1
ATOM 803 O O . ALA A 1 99 ? -5.793 12.922 10.836 1 98.69 99 ALA A O 1
ATOM 804 N N . LEU A 1 100 ? -4.203 11.578 11.625 1 98.81 100 LEU A N 1
ATOM 805 C CA . LEU A 1 100 ? -4.957 10.336 11.461 1 98.81 100 LEU A CA 1
ATOM 806 C C . LEU A 1 100 ? -5.285 9.719 12.82 1 98.81 100 LEU A C 1
ATOM 808 O O . LEU A 1 100 ? -4.391 9.516 13.641 1 98.81 100 LEU A O 1
ATOM 812 N N . SER A 1 101 ? -6.566 9.469 13.008 1 98.88 101 SER A N 1
ATOM 813 C CA . SER A 1 101 ? -7.023 8.727 14.18 1 98.88 101 SER A CA 1
ATOM 814 C C . SER A 1 101 ? -7.395 7.297 13.812 1 98.88 101 SER A C 1
ATOM 816 O O . SER A 1 101 ? -8.398 7.062 13.125 1 98.88 101 SER A O 1
ATOM 818 N N . PHE A 1 102 ? -6.625 6.359 14.289 1 98.56 102 PHE A N 1
ATOM 819 C CA . PHE A 1 102 ? -6.809 4.957 13.922 1 98.56 102 PHE A CA 1
ATOM 820 C C . PHE A 1 102 ? -7.828 4.289 14.836 1 98.56 102 PHE A C 1
ATOM 822 O O . PHE A 1 102 ? -7.836 4.527 16.047 1 98.56 102 PHE A O 1
ATOM 829 N N . GLN A 1 103 ? -8.625 3.494 14.148 1 97 103 GLN A N 1
ATOM 830 C CA . GLN A 1 103 ? -9.594 2.727 14.93 1 97 103 GLN A CA 1
ATOM 831 C C . GLN A 1 103 ? -8.898 1.725 15.844 1 97 103 GLN A C 1
ATOM 833 O O . GLN A 1 103 ? -9.383 1.439 16.938 1 97 103 GLN A O 1
ATOM 838 N N . GLU A 1 104 ? -7.801 1.23 15.438 1 96.19 104 GLU A N 1
ATOM 839 C CA . GLU A 1 104 ? -7.062 0.2 16.156 1 96.19 104 GLU A CA 1
ATOM 840 C C . GLU A 1 104 ? -5.602 0.602 16.359 1 96.19 104 GLU A C 1
ATOM 842 O O . GLU A 1 104 ? -4.957 1.081 15.422 1 96.19 104 GLU A O 1
ATOM 847 N N . ALA A 1 105 ? -5.117 0.221 17.562 1 97.06 105 ALA A N 1
ATOM 848 C CA . ALA A 1 105 ? -3.725 0.526 17.891 1 97.06 105 ALA A CA 1
ATOM 849 C C . ALA A 1 105 ? -2.77 -0.255 16.984 1 97.06 105 ALA A C 1
ATOM 851 O O . ALA A 1 105 ? -1.727 0.261 16.578 1 97.06 105 ALA A O 1
ATOM 852 N N . GLU A 1 106 ? -3.111 -1.395 16.688 1 92.94 106 GLU A N 1
ATOM 853 C CA . GLU A 1 106 ? -2.27 -2.254 15.867 1 92.94 106 GLU A CA 1
ATOM 854 C C . GLU A 1 106 ? -2.102 -1.68 14.461 1 92.94 106 GLU A C 1
ATOM 856 O O . GLU A 1 106 ? -1.008 -1.719 13.898 1 92.94 106 GLU A O 1
ATOM 861 N N . SER A 1 107 ? -3.209 -1.2 13.977 1 93.56 107 SER A N 1
ATOM 862 C CA . SER A 1 107 ? -3.154 -0.575 12.656 1 93.56 107 SER A CA 1
ATOM 863 C C . SER A 1 107 ? -2.275 0.672 12.672 1 93.56 107 SER A C 1
ATOM 865 O O . SER A 1 107 ? -1.526 0.92 11.727 1 93.56 107 SER A O 1
ATOM 867 N N . CYS A 1 108 ? -2.355 1.408 13.75 1 97.06 108 CYS A N 1
ATOM 868 C CA . CYS A 1 108 ? -1.528 2.602 13.891 1 97.06 108 CYS A CA 1
ATOM 869 C C . CYS A 1 108 ? -0.049 2.238 13.93 1 97.06 108 CYS A C 1
ATOM 871 O O . CYS A 1 108 ? 0.757 2.828 13.203 1 97.06 108 CYS A O 1
ATOM 873 N N . SER A 1 109 ? 0.273 1.298 14.758 1 95.25 109 SER A N 1
ATOM 874 C CA . SER A 1 109 ? 1.66 0.862 14.883 1 95.25 109 SER A CA 1
ATOM 875 C C . SER A 1 109 ? 2.197 0.356 13.547 1 95.25 109 SER A C 1
ATOM 877 O O . SER A 1 109 ? 3.346 0.627 13.188 1 95.25 109 SER A O 1
ATOM 879 N N . PHE A 1 110 ? 1.369 -0.347 12.875 1 91.69 110 PHE A N 1
ATOM 880 C CA . PHE A 1 110 ? 1.773 -0.887 11.578 1 91.69 110 PHE A CA 1
ATOM 881 C C . PHE A 1 110 ? 2.137 0.235 10.617 1 91.69 110 PHE A C 1
ATOM 883 O O . PHE A 1 110 ? 3.207 0.212 10 1 91.69 110 PHE A O 1
ATOM 890 N N . ILE A 1 111 ? 1.277 1.21 10.453 1 95.62 111 ILE A N 1
ATOM 891 C CA . ILE A 1 111 ? 1.512 2.33 9.547 1 95.62 111 ILE A CA 1
ATOM 892 C C . ILE A 1 111 ? 2.719 3.135 10.023 1 95.62 111 ILE A C 1
ATOM 894 O O . ILE A 1 111 ? 3.572 3.52 9.227 1 95.62 111 ILE A O 1
ATOM 898 N N . TRP A 1 112 ? 2.811 3.352 11.297 1 96.75 112 TRP A N 1
ATOM 899 C CA . TRP A 1 112 ? 3.914 4.105 11.891 1 96.75 112 TRP A CA 1
ATOM 900 C C . TRP A 1 112 ? 5.254 3.449 11.57 1 96.75 112 TRP A C 1
ATOM 902 O O . TRP A 1 112 ? 6.184 4.117 11.109 1 96.75 112 TRP A O 1
ATOM 912 N N . GLU A 1 113 ? 5.387 2.193 11.805 1 94.31 113 GLU A N 1
ATOM 913 C CA . GLU A 1 113 ? 6.633 1.463 11.578 1 94.31 113 GLU A CA 1
ATOM 914 C C . GLU A 1 113 ? 7.035 1.492 10.109 1 94.31 113 GLU A C 1
ATOM 916 O O . GLU A 1 113 ? 8.219 1.614 9.789 1 94.31 113 GLU A O 1
ATOM 921 N N . ASN A 1 114 ? 6.07 1.383 9.281 1 93.5 114 ASN A N 1
ATOM 922 C CA . ASN A 1 114 ? 6.367 1.479 7.852 1 93.5 114 ASN A CA 1
ATOM 923 C C . ASN A 1 114 ? 6.855 2.873 7.477 1 93.5 114 ASN A C 1
ATOM 925 O O . ASN A 1 114 ? 7.797 3.016 6.691 1 93.5 114 ASN A O 1
ATOM 929 N N . MET A 1 115 ? 6.18 3.85 7.957 1 95.81 115 MET A N 1
ATOM 930 C CA . MET A 1 115 ? 6.617 5.219 7.695 1 95.81 115 MET A CA 1
ATOM 931 C C . MET A 1 115 ? 8.055 5.43 8.164 1 95.81 115 MET A C 1
ATOM 933 O O . MET A 1 115 ? 8.852 6.055 7.465 1 95.81 115 MET A O 1
ATOM 937 N N . CYS A 1 116 ? 8.406 4.926 9.344 1 94.19 116 CYS A N 1
ATOM 938 C CA . CYS A 1 116 ? 9.766 5.035 9.859 1 94.19 116 CYS A CA 1
ATOM 939 C C . CYS A 1 116 ? 10.758 4.367 8.914 1 94.19 116 CYS A C 1
ATOM 941 O O . CYS A 1 116 ? 11.82 4.93 8.625 1 94.19 116 CYS A O 1
ATOM 943 N N . THR A 1 117 ? 10.414 3.203 8.453 1 91.5 117 THR A N 1
ATOM 944 C CA . THR A 1 117 ? 11.266 2.469 7.523 1 91.5 117 THR A CA 1
ATOM 945 C C . THR A 1 117 ? 11.484 3.27 6.238 1 91.5 117 THR A C 1
ATOM 947 O O . THR A 1 117 ? 12.609 3.379 5.754 1 91.5 117 THR A O 1
ATOM 950 N N . ILE A 1 118 ? 10.461 3.818 5.711 1 92.19 118 ILE A N 1
ATOM 951 C CA . ILE A 1 118 ? 10.516 4.602 4.484 1 92.19 118 ILE A CA 1
ATOM 952 C C . ILE A 1 118 ? 11.391 5.836 4.695 1 92.19 118 ILE A C 1
ATOM 954 O O . ILE A 1 118 ? 12.227 6.164 3.85 1 92.19 118 ILE A O 1
ATOM 958 N N . GLN A 1 119 ? 11.156 6.457 5.82 1 94.38 119 GLN A N 1
ATOM 959 C CA . GLN A 1 119 ? 11.969 7.629 6.121 1 94.38 119 GLN A CA 1
ATOM 960 C C . GLN A 1 119 ? 13.453 7.273 6.168 1 94.38 119 GLN A C 1
ATOM 962 O O . GLN A 1 119 ? 14.289 8.023 5.664 1 94.38 119 GLN A O 1
ATOM 967 N N . LEU A 1 120 ? 13.766 6.188 6.785 1 90.75 120 LEU A N 1
ATOM 968 C CA . LEU A 1 120 ? 15.148 5.727 6.859 1 90.75 120 LEU A CA 1
ATOM 969 C C . LEU A 1 120 ? 15.719 5.492 5.469 1 90.75 120 LEU A C 1
ATOM 971 O O . LEU A 1 120 ? 16.859 5.891 5.18 1 90.75 120 LEU A O 1
ATOM 975 N N . GLU A 1 121 ? 14.977 4.91 4.625 1 87.12 121 GLU A N 1
ATOM 976 C CA . GLU A 1 121 ? 15.406 4.645 3.26 1 87.12 121 GLU A CA 1
ATOM 977 C C . GLU A 1 121 ? 15.617 5.941 2.484 1 87.12 121 GLU A C 1
ATOM 979 O O . GLU A 1 121 ? 16.578 6.07 1.726 1 87.12 121 GLU A O 1
ATOM 984 N N . LEU A 1 122 ? 14.742 6.82 2.637 1 90.56 122 LEU A N 1
ATOM 985 C CA . LEU A 1 122 ? 14.852 8.109 1.972 1 90.56 122 LEU A CA 1
ATOM 986 C C . LEU A 1 122 ? 16.094 8.859 2.426 1 90.56 122 LEU A C 1
ATOM 988 O O . LEU A 1 122 ? 16.797 9.461 1.61 1 90.56 122 LEU A O 1
ATOM 992 N N . GLN A 1 123 ? 16.375 8.773 3.664 1 91.81 123 GLN A N 1
ATOM 993 C CA . GLN A 1 123 ? 17.547 9.43 4.215 1 91.81 123 GLN A CA 1
ATOM 994 C C . GLN A 1 123 ? 18.828 8.789 3.672 1 91.81 123 GLN A C 1
ATOM 996 O O . GLN A 1 123 ? 19.812 9.492 3.391 1 91.81 123 GLN A O 1
ATOM 1001 N N . SER A 1 124 ? 18.797 7.469 3.596 1 87.81 124 SER A N 1
ATOM 1002 C CA . SER A 1 124 ? 19.969 6.75 3.08 1 87.81 124 SER A CA 1
ATOM 1003 C C . SER A 1 124 ? 20.266 7.141 1.637 1 87.81 124 SER A C 1
ATOM 1005 O O . SER A 1 124 ? 21.422 7.25 1.243 1 87.81 124 SER A O 1
ATOM 1007 N N . LYS A 1 125 ? 19.281 7.336 0.886 1 84.06 125 LYS A N 1
ATOM 1008 C CA . LYS A 1 125 ? 19.438 7.727 -0.512 1 84.06 125 LYS A CA 1
ATOM 1009 C C . LYS A 1 125 ? 20.016 9.133 -0.629 1 84.06 125 LYS A C 1
ATOM 1011 O O . LYS A 1 125 ? 20.812 9.414 -1.537 1 84.06 125 LYS A O 1
ATOM 1016 N N . ILE A 1 126 ? 19.656 9.922 0.203 1 85.06 126 ILE A N 1
ATOM 1017 C CA . ILE A 1 126 ? 20.172 11.289 0.225 1 85.06 126 ILE A CA 1
ATOM 1018 C C . ILE A 1 126 ? 21.656 11.281 0.565 1 85.06 126 ILE A C 1
ATOM 1020 O O . ILE A 1 126 ? 22.438 12.023 -0.029 1 85.06 126 ILE A O 1
ATOM 1024 N N . LEU A 1 127 ? 22.094 10.367 1.477 1 81.06 127 LEU A N 1
ATOM 1025 C CA . LEU A 1 127 ? 23.484 10.266 1.903 1 81.06 127 LEU A CA 1
ATOM 1026 C C . LEU A 1 127 ? 24.328 9.547 0.851 1 81.06 127 LEU A C 1
ATOM 1028 O O . LEU A 1 127 ? 25.484 9.898 0.625 1 81.06 127 LEU A O 1
ATOM 1032 N N . GLY A 1 128 ? 23.828 8.438 0.291 1 73.12 128 GLY A N 1
ATOM 1033 C CA . GLY A 1 128 ? 24.547 7.715 -0.744 1 73.12 128 GLY A CA 1
ATOM 1034 C C . GLY A 1 128 ? 24.75 8.523 -2.014 1 73.12 128 GLY A C 1
ATOM 1035 O O . GLY A 1 128 ? 25.672 8.258 -2.785 1 73.12 128 GLY A O 1
ATOM 1036 N N . SER A 1 129 ? 23.891 9.312 -2.34 1 65.94 129 SER A N 1
ATOM 1037 C CA . SER A 1 129 ? 24.031 10.164 -3.516 1 65.94 129 SER A CA 1
ATOM 1038 C C . SER A 1 129 ? 25.188 11.141 -3.359 1 65.94 129 SER A C 1
ATOM 1040 O O . SER A 1 129 ? 25.719 11.648 -4.352 1 65.94 129 SER A O 1
ATOM 1042 N N . HIS A 1 130 ? 25.641 11.508 -2.227 1 60.44 130 HIS A N 1
ATOM 1043 C CA . HIS A 1 130 ? 26.75 12.422 -2.004 1 60.44 130 HIS A CA 1
ATOM 1044 C C . HIS A 1 130 ? 28.094 11.703 -2.115 1 60.44 130 HIS A C 1
ATOM 1046 O O . HIS A 1 130 ? 29.125 12.336 -2.355 1 60.44 130 HIS A O 1
ATOM 1052 N N . GLU A 1 131 ? 28.188 10.469 -1.812 1 53.38 131 GLU A N 1
ATOM 1053 C CA . GLU A 1 131 ? 29.5 9.852 -1.761 1 53.38 131 GLU A CA 1
ATOM 1054 C C . GLU A 1 131 ? 30.031 9.57 -3.162 1 53.38 131 GLU A C 1
ATOM 1056 O O . GLU A 1 131 ? 31.188 9.156 -3.324 1 53.38 131 GLU A O 1
ATOM 1061 N N . VAL A 1 132 ? 29.172 9.422 -4.086 1 47.16 132 VAL A N 1
ATOM 1062 C CA . VAL A 1 132 ? 29.906 9.125 -5.312 1 47.16 132 VAL A CA 1
ATOM 1063 C C . VAL A 1 132 ? 30.516 10.398 -5.867 1 47.16 132 VAL A C 1
ATOM 1065 O O . VAL A 1 132 ? 29.906 11.102 -6.68 1 47.16 132 VAL A O 1
ATOM 1068 N N . ARG A 1 133 ? 31.109 11.117 -5.059 1 43.12 133 ARG A N 1
ATOM 1069 C CA . ARG A 1 133 ? 31.984 12.094 -5.68 1 43.12 133 ARG A CA 1
ATOM 1070 C C . ARG A 1 133 ? 33.062 11.406 -6.523 1 43.12 133 ARG A C 1
ATOM 1072 O O . ARG A 1 133 ? 33.719 10.477 -6.055 1 43.12 133 ARG A O 1
ATOM 1079 N N . PRO A 1 134 ? 32.938 11.516 -7.816 1 46.56 134 PRO A N 1
ATOM 1080 C CA . PRO A 1 134 ? 34.031 10.969 -8.602 1 46.56 134 PRO A CA 1
ATOM 1081 C C . PRO A 1 134 ? 35.406 11.188 -7.949 1 46.56 134 PRO A C 1
ATOM 1083 O O . PRO A 1 134 ? 35.719 12.312 -7.531 1 46.56 134 PRO A O 1
ATOM 1086 N N . GLN A 1 135 ? 35.812 10.297 -7.207 1 46.09 135 GLN A N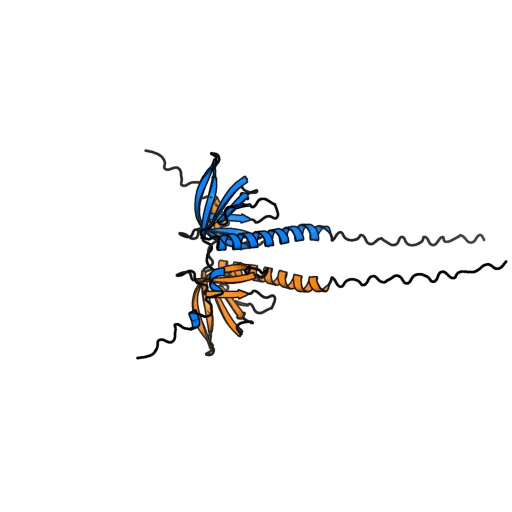 1
ATOM 1087 C CA . GLN A 1 135 ? 37.25 10.406 -6.887 1 46.09 135 GLN A CA 1
ATOM 1088 C C . GLN A 1 135 ? 38.031 10.891 -8.094 1 46.09 135 GLN A C 1
ATOM 1090 O O . GLN A 1 135 ? 38 10.273 -9.164 1 46.09 135 GLN A O 1
ATOM 1095 N N . ARG A 1 136 ? 38.156 12.164 -8.258 1 40.62 136 ARG A N 1
ATOM 1096 C CA . ARG A 1 136 ? 39.031 12.734 -9.258 1 40.62 136 ARG A CA 1
ATOM 1097 C C . ARG A 1 136 ? 40.312 11.891 -9.391 1 40.62 136 ARG A C 1
ATOM 1099 O O . ARG A 1 136 ? 41 11.656 -8.414 1 40.62 136 ARG A O 1
ATOM 1106 N N . ALA A 1 137 ? 40.375 11.086 -10.383 1 42.5 137 ALA A N 1
ATOM 1107 C CA . ALA A 1 137 ? 41.625 10.43 -10.773 1 42.5 137 ALA A CA 1
ATOM 1108 C C . ALA A 1 137 ? 42.812 11.375 -10.602 1 42.5 137 ALA A C 1
ATOM 1110 O O . ALA A 1 137 ? 42.781 12.5 -11.102 1 42.5 137 ALA A O 1
ATOM 1111 N N . VAL A 1 138 ? 43.438 11.344 -9.469 1 41.16 138 VAL A N 1
ATOM 1112 C CA . VAL A 1 138 ? 44.75 11.992 -9.422 1 41.16 138 VAL A CA 1
ATOM 1113 C C . VAL A 1 138 ? 45.5 11.719 -10.719 1 41.16 138 VAL A C 1
ATOM 1115 O O . VAL A 1 138 ? 45.75 10.562 -11.078 1 41.16 138 VAL A O 1
ATOM 1118 N N . LYS A 1 139 ? 45.312 12.453 -11.781 1 40.81 139 LYS A N 1
ATOM 1119 C CA . LYS A 1 139 ? 46.281 12.492 -12.891 1 40.81 139 LYS A CA 1
ATOM 1120 C C . LYS A 1 139 ? 47.719 12.492 -12.383 1 40.81 139 LYS A C 1
ATOM 1122 O O . LYS A 1 139 ? 48.094 13.359 -11.594 1 40.81 139 LYS A O 1
ATOM 1127 N N . SER A 1 140 ? 48.281 11.25 -12.172 1 42.28 140 SER A N 1
ATOM 1128 C CA . SER A 1 140 ? 49.719 11.086 -11.969 1 42.28 140 SER A CA 1
ATOM 1129 C C . SER A 1 140 ? 50.5 12.094 -12.797 1 42.28 140 SER A C 1
ATOM 1131 O O . SER A 1 140 ? 50.344 12.172 -14.016 1 42.28 140 SER A O 1
ATOM 1133 N N . LEU A 1 141 ? 50.781 13.242 -12.273 1 43.53 141 LEU A N 1
ATOM 1134 C CA . LEU A 1 141 ? 51.75 14.195 -12.805 1 43.53 141 LEU A CA 1
ATOM 1135 C C . LEU A 1 141 ? 52.969 13.477 -13.344 1 43.53 141 LEU A C 1
ATOM 1137 O O . LEU A 1 141 ? 53.656 12.742 -12.609 1 43.53 141 LEU A O 1
ATOM 1141 N N . GLU A 1 142 ? 52.938 13.016 -14.602 1 44.28 142 GLU A N 1
ATOM 1142 C CA . GLU A 1 142 ? 54.094 12.539 -15.352 1 44.28 142 GLU A CA 1
ATOM 1143 C C . GLU A 1 142 ? 55.344 13.375 -15.047 1 44.28 142 GLU A C 1
ATOM 1145 O O . GLU A 1 142 ? 55.25 14.594 -14.891 1 44.28 142 GLU A O 1
ATOM 1150 N N . ALA A 1 143 ? 56.469 12.742 -14.523 1 42.41 143 ALA A N 1
ATOM 1151 C CA . ALA A 1 143 ? 57.812 13.18 -14.266 1 42.41 143 ALA A CA 1
ATOM 1152 C C . ALA A 1 143 ? 58.406 13.891 -15.492 1 42.41 143 ALA A C 1
ATOM 1154 O O . ALA A 1 143 ? 58.312 13.383 -16.609 1 42.41 143 ALA A O 1
ATOM 1155 N N . PRO A 1 144 ? 58.531 15.25 -15.422 1 41.19 144 PRO A N 1
ATOM 1156 C CA . PRO A 1 144 ? 59.219 15.945 -16.516 1 41.19 144 PRO A CA 1
ATOM 1157 C C . PRO A 1 144 ? 60.562 15.312 -16.875 1 41.19 144 PRO A C 1
ATOM 1159 O O . PRO A 1 144 ? 61.375 15.055 -15.984 1 41.19 144 PRO A O 1
ATOM 1162 N N . ARG A 1 145 ? 60.656 14.344 -17.828 1 38 145 ARG A N 1
ATOM 1163 C CA . ARG A 1 145 ? 61.938 13.859 -18.328 1 38 145 ARG A CA 1
ATOM 1164 C C . ARG A 1 145 ? 62.844 15.016 -18.703 1 38 145 ARG A C 1
ATOM 1166 O O . ARG A 1 145 ? 62.531 15.828 -19.562 1 38 145 ARG A O 1
ATOM 1173 N N . ASP A 1 146 ? 63.562 15.672 -17.672 1 36.94 146 ASP A N 1
ATOM 1174 C CA . ASP A 1 146 ? 64.625 16.641 -17.891 1 36.94 146 ASP A CA 1
ATOM 1175 C C . ASP A 1 146 ? 65.625 16.156 -18.984 1 36.94 146 ASP A C 1
ATOM 1177 O O . ASP A 1 146 ? 66.188 15.102 -18.859 1 36.94 146 ASP A O 1
ATOM 1181 N N . SER A 1 147 ? 65.188 16.281 -20.297 1 41.59 147 SER A N 1
ATOM 1182 C CA . SER A 1 147 ? 66.188 16.25 -21.391 1 41.59 147 SER A CA 1
ATOM 1183 C C . SER A 1 147 ? 67.375 17.125 -21.062 1 41.59 147 SER A C 1
ATOM 1185 O O . SER A 1 147 ? 67.312 18.344 -21.031 1 41.59 147 SER A O 1
ATOM 1187 N N . LEU A 1 148 ? 68.188 16.828 -20.047 1 38.34 148 LEU A N 1
ATOM 1188 C CA . LEU A 1 148 ? 69.5 17.484 -19.906 1 38.34 148 LEU A CA 1
ATOM 1189 C C . LEU A 1 148 ? 70.25 17.453 -21.219 1 38.34 148 LEU A C 1
ATOM 1191 O O . LEU A 1 148 ? 70.312 16.406 -21.875 1 38.34 148 LEU A O 1
ATOM 1195 N N . SER A 1 149 ? 70.5 18.594 -21.859 1 39.88 149 SER A N 1
ATOM 1196 C CA . SER A 1 149 ? 71.25 19.172 -22.953 1 39.88 149 SER A CA 1
ATOM 1197 C C . SER A 1 149 ? 72.688 18.703 -22.938 1 39.88 149 SER A C 1
ATOM 1199 O O . SER A 1 149 ? 73.375 18.766 -21.891 1 39.88 149 SER A O 1
ATOM 1201 N N . ARG A 1 150 ? 73.125 17.734 -23.781 1 33.91 150 ARG A N 1
ATOM 1202 C CA . ARG A 1 150 ? 74.438 17.469 -24.25 1 33.91 150 ARG A CA 1
ATOM 1203 C C . ARG A 1 150 ? 75.125 18.75 -24.719 1 33.91 150 ARG A C 1
ATOM 1205 O O . ARG A 1 150 ? 74.562 19.5 -25.516 1 33.91 150 ARG A O 1
ATOM 1212 N N . GLY A 1 151 ? 75.938 19.406 -23.906 1 29.45 151 GLY A N 1
ATOM 1213 C CA . GLY A 1 151 ? 77.062 20.297 -24.234 1 29.45 151 GLY A CA 1
ATOM 1214 C C . GLY A 1 151 ? 77.938 19.766 -25.328 1 29.45 151 GLY A C 1
ATOM 1215 O O . GLY A 1 151 ? 78.875 20.438 -25.75 1 29.45 151 GLY A O 1
ATOM 1216 N N . ARG A 1 152 ? 77.75 19.109 -26.453 1 25.16 152 ARG A N 1
ATOM 1217 C CA . ARG A 1 152 ? 78.75 19.609 -27.375 1 25.16 152 ARG A CA 1
ATOM 1218 C C . ARG A 1 152 ? 78.375 20.953 -27.969 1 25.16 152 ARG A C 1
ATOM 1220 O O . ARG A 1 152 ? 77.188 21.219 -28.172 1 25.16 152 ARG A O 1
ATOM 1227 N N . MET B 1 1 ? -32.781 33.5 4.254 1 28.05 1 MET B N 1
ATOM 1228 C CA . MET B 1 1 ? -32.844 32.188 3.586 1 28.05 1 MET B CA 1
ATOM 1229 C C . MET B 1 1 ? -31.453 31.703 3.195 1 28.05 1 MET B C 1
ATOM 1231 O O . MET B 1 1 ? -30.781 32.312 2.361 1 28.05 1 MET B O 1
ATOM 1235 N N . GLY B 1 2 ? -30.484 31.25 4.113 1 29.95 2 GLY B N 1
ATOM 1236 C CA . GLY B 1 2 ? -29.062 31.203 4.359 1 29.95 2 GLY B CA 1
ATOM 1237 C C . GLY B 1 2 ? -28.328 30.203 3.48 1 29.95 2 GLY B C 1
ATOM 1238 O O . GLY B 1 2 ? -28.812 29.094 3.273 1 29.95 2 GLY B O 1
ATOM 1239 N N . GLU B 1 3 ? -27.578 30.734 2.443 1 33.84 3 GLU B N 1
ATOM 1240 C CA . GLU B 1 3 ? -26.75 30.078 1.43 1 33.84 3 GLU B CA 1
ATOM 1241 C C . GLU B 1 3 ? -25.844 29.031 2.055 1 33.84 3 GLU B C 1
ATOM 1243 O O . GLU B 1 3 ? -25.188 29.297 3.061 1 33.84 3 GLU B O 1
ATOM 1248 N N . LYS B 1 4 ? -26.391 27.812 2.008 1 35.88 4 LYS B N 1
ATOM 1249 C CA . LYS B 1 4 ? -25.641 26.656 2.479 1 35.88 4 LYS B CA 1
ATOM 1250 C C . LYS B 1 4 ? -24.219 26.641 1.896 1 35.88 4 LYS B C 1
ATOM 1252 O O . LYS B 1 4 ? -24.047 26.578 0.676 1 35.88 4 LYS B O 1
ATOM 1257 N N . PRO B 1 5 ? -23.219 27.422 2.457 1 34.09 5 PRO B N 1
ATOM 1258 C CA . PRO B 1 5 ? -21.875 27.625 1.891 1 34.09 5 PRO B CA 1
ATOM 1259 C C . PRO B 1 5 ? -21.188 26.312 1.524 1 34.09 5 PRO B C 1
ATOM 1261 O O . PRO B 1 5 ? -20.172 26.312 0.826 1 34.09 5 PRO B O 1
ATOM 1264 N N . GLY B 1 6 ? -21.359 25.203 2.27 1 32.06 6 GLY B N 1
ATOM 1265 C CA . GLY B 1 6 ? -20.188 24.406 2.596 1 32.06 6 GLY B CA 1
ATOM 1266 C C . GLY B 1 6 ? -19.688 23.562 1.438 1 32.06 6 GLY B C 1
ATOM 1267 O O . GLY B 1 6 ? -19.047 22.531 1.646 1 32.06 6 GLY B O 1
ATOM 1268 N N . GLN B 1 7 ? -20.297 23.516 0.237 1 34.31 7 GLN B N 1
ATOM 1269 C CA . GLN B 1 7 ? -20 22.625 -0.882 1 34.31 7 GLN B CA 1
ATOM 1270 C C . GLN B 1 7 ? -18.562 22.766 -1.334 1 34.31 7 GLN B C 1
ATOM 1272 O O . GLN B 1 7 ? -18.125 22.094 -2.271 1 34.31 7 GLN B O 1
ATOM 1277 N N . GLY B 1 8 ? -17.844 23.922 -1.22 1 31.81 8 GLY B N 1
ATOM 1278 C CA . GLY B 1 8 ? -16.672 24.359 -1.961 1 31.81 8 GLY B CA 1
ATOM 1279 C C . GLY B 1 8 ? -15.5 23.406 -1.839 1 31.81 8 GLY B C 1
ATOM 1280 O O . GLY B 1 8 ? -14.656 23.344 -2.734 1 31.81 8 GLY B O 1
ATOM 1281 N N . ARG B 1 9 ? -15.016 23.219 -0.574 1 35.09 9 ARG B N 1
ATOM 1282 C CA . ARG B 1 9 ? -13.656 22.734 -0.36 1 35.09 9 ARG B CA 1
ATOM 1283 C C . ARG B 1 9 ? -13.484 21.328 -0.941 1 35.09 9 ARG B C 1
ATOM 1285 O O . ARG B 1 9 ? -12.406 20.734 -0.831 1 35.09 9 ARG B O 1
ATOM 1292 N N . LYS B 1 10 ? -14.531 20.625 -1.226 1 36.44 10 LYS B N 1
ATOM 1293 C CA . LYS B 1 10 ? -14.43 19.281 -1.783 1 36.44 10 LYS B CA 1
ATOM 1294 C C . LYS B 1 10 ? -13.781 19.312 -3.166 1 36.44 10 LYS B C 1
ATOM 1296 O O . LYS B 1 10 ? -13.547 18.266 -3.764 1 36.44 10 LYS B O 1
ATOM 1301 N N . GLU B 1 11 ? -13.906 20.312 -3.961 1 34.69 11 GLU B N 1
ATOM 1302 C CA . GLU B 1 11 ? -13.516 20.328 -5.363 1 34.69 11 GLU B CA 1
ATOM 1303 C C . GLU B 1 11 ? -12.008 20.141 -5.516 1 34.69 11 GLU B C 1
ATOM 1305 O O . GLU B 1 11 ? -11.539 19.609 -6.523 1 34.69 11 GLU B O 1
ATOM 1310 N N . ALA B 1 12 ? -11.234 21.016 -4.785 1 36.56 12 ALA B N 1
ATOM 1311 C CA . ALA B 1 12 ? -9.836 21.156 -5.168 1 36.56 12 ALA B CA 1
ATOM 1312 C C . ALA B 1 12 ? -9.117 19.812 -5.125 1 36.56 12 ALA B C 1
ATOM 1314 O O . ALA B 1 12 ? -8.195 19.562 -5.91 1 36.56 12 ALA B O 1
ATOM 1315 N N . TRP B 1 13 ? -9.414 18.938 -4.125 1 40.34 13 TRP B N 1
ATOM 1316 C CA . TRP B 1 13 ? -8.586 17.734 -4.008 1 40.34 13 TRP B CA 1
ATOM 1317 C C . TRP B 1 13 ? -8.969 16.719 -5.074 1 40.34 13 TRP B C 1
ATOM 1319 O O . TRP B 1 13 ? -8.516 15.57 -5.031 1 40.34 13 TRP B O 1
ATOM 1329 N N . GLN B 1 14 ? -9.844 16.984 -5.918 1 38.25 14 GLN B N 1
ATOM 1330 C CA . GLN B 1 14 ? -10.344 16.016 -6.895 1 38.25 14 GLN B CA 1
ATOM 1331 C C . GLN B 1 14 ? -9.219 15.516 -7.797 1 38.25 14 GLN B C 1
ATOM 1333 O O . GLN B 1 14 ? -9.297 14.414 -8.336 1 38.25 14 GLN B O 1
ATOM 1338 N N . GLY B 1 15 ? -8.477 16.484 -8.297 1 39.66 15 GLY B N 1
ATOM 1339 C CA . GLY B 1 15 ? -7.641 15.992 -9.383 1 39.66 15 GLY B CA 1
ATOM 1340 C C . GLY B 1 15 ? -6.914 14.703 -9.031 1 39.66 15 GLY B C 1
ATOM 1341 O O . GLY B 1 15 ? -6.637 13.883 -9.914 1 39.66 15 GLY B O 1
ATOM 1342 N N . GLU B 1 16 ? -6.059 14.758 -8.102 1 44.72 16 GLU B N 1
ATOM 1343 C CA . GLU B 1 16 ? -5.141 13.703 -7.684 1 44.72 16 GLU B CA 1
ATOM 1344 C C . GLU B 1 16 ? -5.902 12.492 -7.16 1 44.72 16 GLU B C 1
ATOM 1346 O O . GLU B 1 16 ? -5.293 11.539 -6.656 1 44.72 16 GLU B O 1
ATOM 1351 N N . SER B 1 17 ? -7.141 12.562 -7.195 1 46.91 17 SER B N 1
ATOM 1352 C CA . SER B 1 17 ? -8.086 11.641 -6.574 1 46.91 17 SER B CA 1
ATOM 1353 C C . SER B 1 17 ? -7.969 10.242 -7.172 1 46.91 17 SER B C 1
ATOM 1355 O O . SER B 1 17 ? -8.188 9.25 -6.477 1 46.91 17 SER B O 1
ATOM 1357 N N . LEU B 1 18 ? -7.836 10.227 -8.547 1 47.19 18 LEU B N 1
ATOM 1358 C CA . LEU B 1 18 ? -8.016 8.961 -9.25 1 47.19 18 LEU B CA 1
ATOM 1359 C C . LEU B 1 18 ? -7.102 7.883 -8.68 1 47.19 18 LEU B C 1
ATOM 1361 O O . LEU B 1 18 ? -7.438 6.699 -8.703 1 47.19 18 LEU B O 1
ATOM 1365 N N . ARG B 1 19 ? -5.918 8.305 -8.25 1 52.97 19 ARG B N 1
ATOM 1366 C CA . ARG B 1 19 ? -4.855 7.332 -7.996 1 52.97 19 ARG B CA 1
ATOM 1367 C C . ARG B 1 19 ? -5.074 6.609 -6.672 1 52.97 19 ARG B C 1
ATOM 1369 O O . ARG B 1 19 ? -4.605 5.484 -6.488 1 52.97 19 ARG B O 1
ATOM 1376 N N . THR B 1 20 ? -5.914 7.23 -5.84 1 60.47 20 THR B N 1
ATOM 1377 C CA . THR B 1 20 ? -5.91 6.621 -4.516 1 60.47 20 THR B CA 1
ATOM 1378 C C . THR B 1 20 ? -7.199 5.836 -4.281 1 60.47 20 THR B C 1
ATOM 1380 O O . THR B 1 20 ? -7.559 5.555 -3.135 1 60.47 20 THR B O 1
ATOM 1383 N N . ARG B 1 21 ? -7.836 5.441 -5.402 1 77.94 21 ARG B N 1
ATOM 1384 C CA . ARG B 1 21 ? -9.031 4.621 -5.234 1 77.94 21 ARG B CA 1
ATOM 1385 C C . ARG B 1 21 ? -8.664 3.166 -4.965 1 77.94 21 ARG B C 1
ATOM 1387 O O . ARG B 1 21 ? -7.605 2.701 -5.383 1 77.94 21 ARG B O 1
ATOM 1394 N N . MET B 1 22 ? -9.625 2.512 -4.289 1 87.81 22 MET B N 1
ATOM 1395 C CA . MET B 1 22 ? -9.43 1.086 -4.035 1 87.81 22 MET B CA 1
ATOM 1396 C C . MET B 1 22 ? -9.336 0.309 -5.344 1 87.81 22 MET B C 1
ATOM 1398 O O . MET B 1 22 ? -10.086 0.575 -6.285 1 87.81 22 MET B O 1
ATOM 1402 N N . LYS B 1 23 ? -8.398 -0.508 -5.418 1 93.5 23 LYS B N 1
ATOM 1403 C CA . LYS B 1 23 ? -8.18 -1.318 -6.613 1 93.5 23 LYS B CA 1
ATOM 1404 C C . LYS B 1 23 ? -8.852 -2.682 -6.488 1 93.5 23 LYS B C 1
ATOM 1406 O O . LYS B 1 23 ? -8.289 -3.605 -5.895 1 93.5 23 LYS B O 1
ATOM 1411 N N . ARG B 1 24 ? -10.039 -2.787 -7.098 1 95.75 24 ARG B N 1
ATOM 1412 C CA . ARG B 1 24 ? -10.883 -3.967 -6.965 1 95.75 24 ARG B CA 1
ATOM 1413 C C . ARG B 1 24 ? -10.43 -5.082 -7.898 1 95.75 24 ARG B C 1
ATOM 1415 O O . ARG B 1 24 ? -10.195 -4.844 -9.086 1 95.75 24 ARG B O 1
ATOM 1422 N N . VAL B 1 25 ? -10.328 -6.27 -7.359 1 98.56 25 VAL B N 1
ATOM 1423 C CA . VAL B 1 25 ? -9.859 -7.414 -8.125 1 98.56 25 VAL B CA 1
ATOM 1424 C C . VAL B 1 25 ? -10.672 -8.656 -7.758 1 98.56 25 VAL B C 1
ATOM 1426 O O . VAL B 1 25 ? -11.242 -8.727 -6.668 1 98.56 25 VAL B O 1
ATOM 1429 N N . LYS B 1 26 ? -10.703 -9.562 -8.688 1 98.81 26 LYS B N 1
ATOM 1430 C CA . LYS B 1 26 ? -11.07 -10.945 -8.383 1 98.81 26 LYS B CA 1
ATOM 1431 C C . LYS B 1 26 ? -9.844 -11.844 -8.312 1 98.81 26 LYS B C 1
ATOM 1433 O O . LYS B 1 26 ? -8.953 -11.758 -9.164 1 98.81 26 LYS B O 1
ATOM 1438 N N . VAL B 1 27 ? -9.789 -12.703 -7.316 1 98.69 27 VAL B N 1
ATOM 1439 C CA . VAL B 1 27 ? -8.648 -13.594 -7.102 1 98.69 27 VAL B CA 1
ATOM 1440 C C . VAL B 1 27 ? -8.969 -14.977 -7.664 1 98.69 27 VAL B C 1
ATOM 1442 O O . VAL B 1 27 ? -10.031 -15.531 -7.398 1 98.69 27 VAL B O 1
ATOM 1445 N N . TYR B 1 28 ? -7.953 -15.453 -8.438 1 98.69 28 TYR B N 1
ATOM 1446 C CA . TYR B 1 28 ? -8.117 -16.781 -9.023 1 98.69 28 TYR B CA 1
ATOM 1447 C C . TYR B 1 28 ? -6.934 -17.672 -8.688 1 98.69 28 TYR B C 1
ATOM 1449 O O . TYR B 1 28 ? -5.797 -17.203 -8.586 1 98.69 28 TYR B O 1
ATOM 1457 N N . ARG B 1 29 ? -7.289 -18.906 -8.562 1 98.25 29 ARG B N 1
ATOM 1458 C CA . ARG B 1 29 ? -6.293 -19.953 -8.398 1 98.25 29 ARG B CA 1
ATOM 1459 C C . ARG B 1 29 ? -6.469 -21.047 -9.445 1 98.25 29 ARG B C 1
ATOM 1461 O O . ARG B 1 29 ? -7.59 -21.484 -9.711 1 98.25 29 ARG B O 1
ATOM 1468 N N . LEU B 1 30 ? -5.34 -21.469 -10.031 1 97.75 30 LEU B N 1
ATOM 1469 C CA . LEU B 1 30 ? -5.41 -22.562 -10.992 1 97.75 30 LEU B CA 1
ATOM 1470 C C . LEU B 1 30 ? -5.488 -23.906 -10.273 1 97.75 30 LEU B C 1
ATOM 1472 O O . LEU B 1 30 ? -4.621 -24.234 -9.461 1 97.75 30 LEU B O 1
ATOM 1476 N N . GLU B 1 31 ? -6.504 -24.656 -10.633 1 96 31 GLU B N 1
ATOM 1477 C CA . GLU B 1 31 ? -6.68 -25.984 -10.055 1 96 31 GLU B CA 1
ATOM 1478 C C . GLU B 1 31 ? -5.957 -27.047 -10.883 1 96 31 G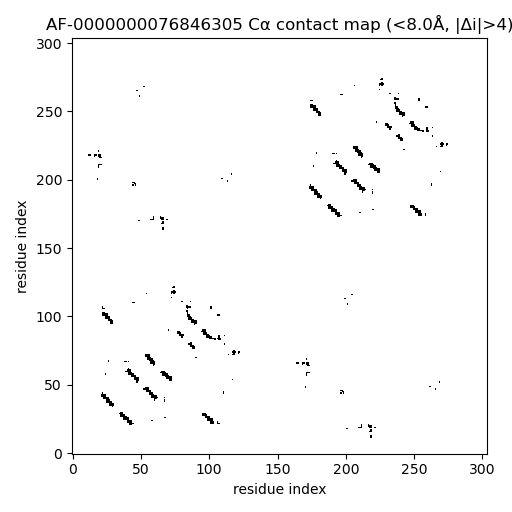LU B C 1
ATOM 1480 O O . GLU B 1 31 ? -5.543 -26.781 -12.016 1 96 31 GLU B O 1
ATOM 1485 N N . ASP B 1 32 ? -5.898 -28.188 -10.234 1 93.75 32 ASP B N 1
ATOM 1486 C CA . ASP B 1 32 ? -5.199 -29.297 -10.867 1 93.75 32 ASP B CA 1
ATOM 1487 C C . ASP B 1 32 ? -5.891 -29.719 -12.172 1 93.75 32 ASP B C 1
ATOM 1489 O O . ASP B 1 32 ? -5.242 -30.203 -13.094 1 93.75 32 ASP B O 1
ATOM 1493 N N . ASN B 1 33 ? -7.109 -29.531 -12.227 1 94.94 33 ASN B N 1
ATOM 1494 C CA . ASN B 1 33 ? -7.867 -29.922 -13.406 1 94.94 33 ASN B CA 1
ATOM 1495 C C . ASN B 1 33 ? -7.715 -28.891 -14.531 1 94.94 33 ASN B C 1
ATOM 1497 O O . ASN B 1 33 ? -8.336 -29.031 -15.586 1 94.94 33 ASN B O 1
ATOM 1501 N N . GLY B 1 34 ? -6.965 -27.844 -14.367 1 94.62 34 GLY B N 1
ATOM 1502 C CA . GLY B 1 34 ? -6.684 -26.859 -15.398 1 94.62 34 GLY B CA 1
ATOM 1503 C C . GLY B 1 34 ? -7.684 -25.703 -15.406 1 94.62 34 GLY B C 1
ATOM 1504 O O . GLY B 1 34 ? -7.633 -24.844 -16.281 1 94.62 34 GLY B O 1
ATOM 1505 N N . LYS B 1 35 ? -8.516 -25.766 -14.492 1 97.38 35 LYS B N 1
ATOM 1506 C CA . LYS B 1 35 ? -9.508 -24.703 -14.422 1 97.38 35 LYS B CA 1
ATOM 1507 C C . LYS B 1 35 ? -9.133 -23.672 -13.367 1 97.38 35 LYS B C 1
ATOM 1509 O O . LYS B 1 35 ? -8.516 -24 -12.352 1 97.38 35 LYS B O 1
ATOM 1514 N N . TRP B 1 36 ? -9.539 -22.422 -13.68 1 97.5 36 TRP B N 1
ATOM 1515 C CA . TRP B 1 36 ? -9.336 -21.344 -12.711 1 97.5 36 TRP B CA 1
ATOM 1516 C C . TRP B 1 36 ? -10.469 -21.297 -11.695 1 97.5 36 TRP B C 1
ATOM 1518 O O . TRP B 1 36 ? -11.648 -21.281 -12.07 1 97.5 36 TRP B O 1
ATOM 1528 N N . ASP B 1 37 ? -10.102 -21.297 -10.484 1 98 37 ASP B N 1
ATOM 1529 C CA . ASP B 1 37 ? -11.07 -21.234 -9.391 1 98 37 ASP B CA 1
ATOM 1530 C C . ASP B 1 37 ? -11.172 -19.828 -8.812 1 98 37 ASP B C 1
ATOM 1532 O O . ASP B 1 37 ? -10.156 -19.234 -8.453 1 98 37 ASP B O 1
ATOM 1536 N N . ASP B 1 38 ? -12.383 -19.344 -8.688 1 98.31 38 ASP B N 1
ATOM 1537 C CA . ASP B 1 38 ? -12.68 -18.031 -8.117 1 98.31 38 ASP B CA 1
ATOM 1538 C C . ASP B 1 38 ? -12.539 -18.047 -6.598 1 98.31 38 ASP B C 1
ATOM 1540 O O . ASP B 1 38 ? -13.305 -18.719 -5.906 1 98.31 38 ASP B O 1
ATOM 1544 N N . GLN B 1 39 ? -11.578 -17.281 -6.047 1 97.56 39 GLN B N 1
ATOM 1545 C CA . GLN B 1 39 ? -11.297 -17.266 -4.613 1 97.56 39 GLN B CA 1
ATOM 1546 C C . GLN B 1 39 ? -11.992 -16.094 -3.926 1 97.56 39 GLN B C 1
ATOM 1548 O O . GLN B 1 39 ? -11.938 -15.969 -2.701 1 97.56 39 GLN B O 1
ATOM 1553 N N . GLY B 1 40 ? -12.633 -15.195 -4.684 1 98.19 40 GLY B N 1
ATOM 1554 C CA . GLY B 1 40 ? -13.344 -14.07 -4.105 1 98.19 40 GLY B CA 1
ATOM 1555 C C . GLY B 1 40 ? -12.953 -12.742 -4.719 1 98.19 40 GLY B C 1
ATOM 1556 O O . GLY B 1 40 ? -12.078 -12.68 -5.582 1 98.19 40 GLY B O 1
ATOM 1557 N N . THR B 1 41 ? -13.703 -11.68 -4.395 1 98.31 41 THR B N 1
ATOM 1558 C CA . THR B 1 41 ? -13.484 -10.312 -4.84 1 98.31 41 THR B CA 1
ATOM 1559 C C . THR B 1 41 ? -13 -9.438 -3.684 1 98.31 41 THR B C 1
ATOM 1561 O O . THR B 1 41 ? -13.5 -9.547 -2.562 1 98.31 41 THR B O 1
ATOM 1564 N N . GLY B 1 42 ? -11.984 -8.625 -3.965 1 96.44 42 GLY B N 1
ATOM 1565 C CA . GLY B 1 42 ? -11.445 -7.758 -2.932 1 96.44 42 GLY B CA 1
ATOM 1566 C C . GLY B 1 42 ? -10.664 -6.578 -3.49 1 96.44 42 GLY B C 1
ATOM 1567 O O . GLY B 1 42 ? -10.859 -6.191 -4.645 1 96.44 42 GLY B O 1
ATOM 1568 N N . HIS B 1 43 ? -9.93 -5.91 -2.621 1 94.06 43 HIS B N 1
ATOM 1569 C CA . HIS B 1 43 ? -9.102 -4.766 -2.979 1 94.06 43 HIS B CA 1
ATOM 1570 C C . HIS B 1 43 ? -7.621 -5.07 -2.754 1 94.06 43 HIS B C 1
ATOM 1572 O O . HIS B 1 43 ? -7.23 -5.508 -1.67 1 94.06 43 HIS B O 1
ATOM 1578 N N . VAL B 1 44 ? -6.848 -4.828 -3.812 1 95.69 44 VAL B N 1
ATOM 1579 C CA . VAL B 1 44 ? -5.43 -5.176 -3.758 1 95.69 44 VAL B CA 1
ATOM 1580 C C . VAL B 1 44 ? -4.617 -3.957 -3.326 1 95.69 44 VAL B C 1
ATOM 1582 O O . VAL B 1 44 ? -4.91 -2.832 -3.736 1 95.69 44 VAL B O 1
ATOM 1585 N N . THR B 1 45 ? -3.656 -4.191 -2.514 1 91.62 45 THR B N 1
ATOM 1586 C CA . THR B 1 45 ? -2.645 -3.207 -2.139 1 91.62 45 THR B CA 1
ATOM 1587 C C . THR B 1 45 ? -1.26 -3.846 -2.094 1 91.62 45 THR B C 1
ATOM 1589 O O . THR B 1 45 ? -1.135 -5.07 -2.115 1 91.62 45 THR B O 1
ATOM 1592 N N . ILE B 1 46 ? -0.28 -3.061 -2.221 1 91.75 46 ILE B N 1
ATOM 1593 C CA . ILE B 1 46 ? 1.084 -3.461 -1.894 1 91.75 46 ILE B CA 1
ATOM 1594 C C . ILE B 1 46 ? 1.45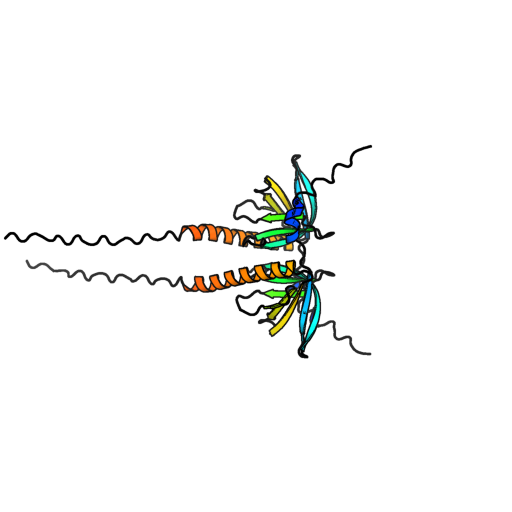5 -2.943 -0.506 1 91.75 46 ILE B C 1
ATOM 1596 O O . ILE B 1 46 ? 1.361 -1.742 -0.24 1 91.75 46 ILE B O 1
ATOM 1600 N N . ASP B 1 47 ? 1.796 -3.949 0.35 1 86.38 47 ASP B N 1
ATOM 1601 C CA . ASP B 1 47 ? 2.041 -3.602 1.746 1 86.38 47 ASP B CA 1
ATOM 1602 C C . ASP B 1 47 ? 3.391 -4.141 2.217 1 86.38 47 ASP B C 1
ATOM 1604 O O . ASP B 1 47 ? 3.855 -5.172 1.732 1 86.38 47 ASP B O 1
ATOM 1608 N N . TYR B 1 48 ? 3.898 -3.381 3.209 1 83.75 48 TYR B N 1
ATOM 1609 C CA . TYR B 1 48 ? 5.039 -3.951 3.914 1 83.75 48 TYR B CA 1
ATOM 1610 C C . TYR B 1 48 ? 4.605 -5.098 4.816 1 83.75 48 TYR B C 1
ATOM 1612 O O . TYR B 1 48 ? 3.557 -5.027 5.461 1 83.75 48 TYR B O 1
ATOM 1620 N N . ILE B 1 49 ? 5.422 -6.082 4.812 1 79.56 49 ILE B N 1
ATOM 1621 C CA . ILE B 1 49 ? 5.191 -7.176 5.75 1 79.56 49 ILE B CA 1
ATOM 1622 C C . ILE B 1 49 ? 5.633 -6.758 7.152 1 79.56 49 ILE B C 1
ATOM 1624 O O . ILE B 1 49 ? 6.738 -6.242 7.332 1 79.56 49 ILE B O 1
ATOM 1628 N N . GLU B 1 50 ? 4.75 -7.023 8.07 1 72 50 GLU B N 1
ATOM 1629 C CA . GLU B 1 50 ? 5.051 -6.637 9.445 1 72 50 GLU B CA 1
ATOM 1630 C C . GLU B 1 50 ? 6.379 -7.223 9.906 1 72 50 GLU B C 1
ATOM 1632 O O . GLU B 1 50 ? 6.633 -8.414 9.734 1 72 50 GLU B O 1
ATOM 1637 N N . GLY B 1 51 ? 7.164 -6.359 10.523 1 73.88 51 GLY B N 1
ATOM 1638 C CA . GLY B 1 51 ? 8.43 -6.809 11.078 1 73.88 51 GLY B CA 1
ATOM 1639 C C . GLY B 1 51 ? 9.5 -7.047 10.031 1 73.88 51 GLY B C 1
ATOM 1640 O O . GLY B 1 51 ? 10.555 -7.613 10.328 1 73.88 51 GLY B O 1
ATOM 1641 N N . SER B 1 52 ? 9.117 -6.797 8.812 1 77.44 52 SER B N 1
ATOM 1642 C CA . SER B 1 52 ? 10.094 -6.984 7.742 1 77.44 52 SER B CA 1
ATOM 1643 C C . SER B 1 52 ? 10.133 -5.777 6.812 1 77.44 52 SER B C 1
ATOM 1645 O O . SER B 1 52 ? 9.328 -4.855 6.949 1 77.44 52 SER B O 1
ATOM 1647 N N . LYS B 1 53 ? 11.148 -5.762 5.965 1 78.94 53 LYS B N 1
ATOM 1648 C CA . LYS B 1 53 ? 11.25 -4.723 4.945 1 78.94 53 LYS B CA 1
ATOM 1649 C C . LYS B 1 53 ? 10.688 -5.199 3.611 1 78.94 53 LYS B C 1
ATOM 1651 O O . LYS B 1 53 ? 10.766 -4.492 2.605 1 78.94 53 LYS B O 1
ATOM 1656 N N . ASP B 1 54 ? 10.18 -6.387 3.727 1 86.75 54 ASP B N 1
ATOM 1657 C CA . ASP B 1 54 ? 9.672 -6.98 2.492 1 86.75 54 ASP B CA 1
ATOM 1658 C C . ASP B 1 54 ? 8.297 -6.426 2.141 1 86.75 54 ASP B C 1
ATOM 1660 O O . ASP B 1 54 ? 7.539 -6.023 3.025 1 86.75 54 ASP B O 1
ATOM 1664 N N . LEU B 1 55 ? 8.062 -6.387 0.826 1 91.31 55 LEU B N 1
ATOM 1665 C CA . LEU B 1 55 ? 6.77 -5.934 0.321 1 91.31 55 LEU B CA 1
ATOM 1666 C C . LEU B 1 55 ? 5.949 -7.102 -0.208 1 91.31 55 LEU B C 1
ATOM 1668 O O . LEU B 1 55 ? 6.5 -8.039 -0.793 1 91.31 55 LEU B O 1
ATOM 1672 N N . ALA B 1 56 ? 4.656 -6.984 0.07 1 93.12 56 ALA B N 1
ATOM 1673 C CA . ALA B 1 56 ? 3.744 -8.055 -0.331 1 93.12 56 ALA B CA 1
ATOM 1674 C C . ALA B 1 56 ? 2.545 -7.5 -1.091 1 93.12 56 ALA B C 1
ATOM 1676 O O . ALA B 1 56 ? 2.139 -6.355 -0.871 1 93.12 56 ALA B O 1
ATOM 1677 N N . LEU B 1 57 ? 2.006 -8.352 -2.025 1 95.62 57 LEU B N 1
ATOM 1678 C CA . LEU B 1 57 ? 0.672 -8.148 -2.578 1 95.62 57 L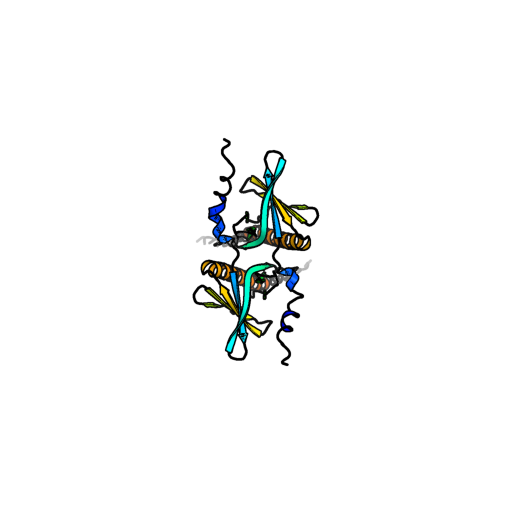EU B CA 1
ATOM 1679 C C . LEU B 1 57 ? -0.397 -8.672 -1.624 1 95.62 57 LEU B C 1
ATOM 1681 O O . LEU B 1 57 ? -0.37 -9.844 -1.237 1 95.62 57 LEU B O 1
ATOM 1685 N N . ALA B 1 58 ? -1.271 -7.797 -1.247 1 93.88 58 ALA B N 1
ATOM 1686 C CA . ALA B 1 58 ? -2.344 -8.195 -0.34 1 93.88 58 ALA B CA 1
ATOM 1687 C C . ALA B 1 58 ? -3.713 -7.887 -0.938 1 93.88 58 ALA B C 1
ATOM 1689 O O . ALA B 1 58 ? -3.918 -6.812 -1.513 1 93.88 58 ALA B O 1
ATOM 1690 N N . VAL B 1 59 ? -4.633 -8.859 -0.857 1 96 59 VAL B N 1
ATOM 1691 C CA . VAL B 1 59 ? -6.023 -8.625 -1.243 1 96 59 VAL B CA 1
ATOM 1692 C C . VAL B 1 59 ? -6.934 -8.836 -0.038 1 96 59 VAL B C 1
ATOM 1694 O O . VAL B 1 59 ? -6.902 -9.898 0.596 1 96 59 VAL B O 1
ATOM 1697 N N . VAL B 1 60 ? -7.707 -7.836 0.229 1 92.44 60 VAL B N 1
ATOM 1698 C CA . VAL B 1 60 ? -8.672 -7.895 1.32 1 92.44 60 VAL B CA 1
ATOM 1699 C C . VAL B 1 60 ? -10.086 -8.016 0.753 1 92.44 60 VAL B C 1
ATOM 1701 O O . VAL B 1 60 ? -10.477 -7.246 -0.132 1 92.44 60 VAL B O 1
ATOM 1704 N N . ASP B 1 61 ? -10.773 -8.953 1.323 1 95.69 61 ASP B N 1
ATOM 1705 C CA . ASP B 1 61 ? -12.133 -9.227 0.856 1 95.69 61 ASP B CA 1
ATOM 1706 C C . ASP B 1 61 ? -13.023 -7.996 1.021 1 95.69 61 ASP B C 1
ATOM 1708 O O . ASP B 1 61 ? -12.984 -7.324 2.055 1 95.69 61 ASP B O 1
ATOM 1712 N N . GLU B 1 62 ? -13.836 -7.703 -0.006 1 91.25 62 GLU B N 1
ATOM 1713 C CA . GLU B 1 62 ? -14.641 -6.484 0.018 1 91.25 62 GLU B CA 1
ATOM 1714 C C . GLU B 1 62 ? -15.867 -6.652 0.912 1 91.25 62 GLU B C 1
ATOM 1716 O O . GLU B 1 62 ? -16.5 -5.664 1.303 1 91.25 62 GLU B O 1
ATOM 1721 N N . GLU B 1 63 ? -16.25 -7.926 1.273 1 90.5 63 GLU B N 1
ATOM 1722 C CA . GLU B 1 63 ? -17.453 -8.148 2.051 1 90.5 63 GLU B CA 1
ATOM 1723 C C . GLU B 1 63 ? -17.156 -8.234 3.543 1 90.5 63 GLU B C 1
ATOM 1725 O O . GLU B 1 63 ? -17.828 -7.598 4.355 1 90.5 63 GLU B O 1
ATOM 1730 N N . ASP B 1 64 ? -16.094 -8.93 3.928 1 88.69 64 ASP B N 1
ATOM 1731 C CA . ASP B 1 64 ? -15.898 -9.156 5.355 1 88.69 64 ASP B CA 1
ATOM 1732 C C . ASP B 1 64 ? -14.516 -8.703 5.812 1 88.69 64 ASP B C 1
ATOM 1734 O O . ASP B 1 64 ? -14.148 -8.891 6.973 1 88.69 64 ASP B O 1
ATOM 1738 N N . ASN B 1 65 ? -13.703 -8.172 4.914 1 85.81 65 ASN B N 1
ATOM 1739 C CA . ASN B 1 65 ? -12.391 -7.594 5.207 1 85.81 65 ASN B CA 1
ATOM 1740 C C . ASN B 1 65 ? -11.375 -8.672 5.57 1 85.81 65 ASN B C 1
ATOM 1742 O O . ASN B 1 65 ? -10.344 -8.375 6.176 1 85.81 65 ASN B O 1
ATOM 1746 N N . ASP B 1 66 ? -11.695 -9.898 5.211 1 90.12 66 ASP B N 1
ATOM 1747 C CA . ASP B 1 66 ? -10.711 -10.961 5.391 1 90.12 66 ASP B CA 1
ATOM 1748 C C . ASP B 1 66 ? -9.656 -10.922 4.289 1 90.12 66 ASP B C 1
ATOM 1750 O O . ASP B 1 66 ? -9.891 -10.359 3.219 1 90.12 66 ASP B O 1
ATOM 1754 N N . THR B 1 67 ? -8.578 -11.531 4.59 1 91.94 67 THR B N 1
ATOM 1755 C CA . THR B 1 67 ? -7.508 -11.594 3.602 1 91.94 67 THR B CA 1
ATOM 1756 C C . THR B 1 67 ? -7.75 -12.734 2.613 1 91.94 67 THR B C 1
ATOM 1758 O O . THR B 1 67 ? -7.82 -13.898 3.004 1 91.94 67 THR B O 1
ATOM 1761 N N . LEU B 1 68 ? -7.828 -12.359 1.313 1 95.44 68 LEU B N 1
ATOM 1762 C CA . LEU B 1 68 ? -8.016 -13.352 0.258 1 95.44 68 LEU B CA 1
ATOM 1763 C C . LEU B 1 68 ? -6.676 -13.852 -0.261 1 95.44 68 LEU B C 1
ATOM 1765 O O . LEU B 1 68 ? -6.559 -15.016 -0.661 1 95.44 68 LEU B O 1
ATOM 1769 N N . LEU B 1 69 ? -5.676 -12.961 -0.251 1 95.12 69 LEU B N 1
ATOM 1770 C CA . LEU B 1 69 ? -4.371 -13.289 -0.813 1 95.12 69 LEU B CA 1
ATOM 1771 C C . LEU B 1 69 ? -3.271 -12.477 -0.14 1 95.12 69 LEU B C 1
ATOM 1773 O O . LEU B 1 69 ? -3.443 -11.281 0.117 1 95.12 69 LEU B O 1
ATOM 1777 N N . LEU B 1 70 ? -2.242 -13.156 0.197 1 92.69 70 LEU B N 1
ATOM 1778 C CA . LEU B 1 70 ? -0.99 -12.539 0.627 1 92.69 70 LEU B CA 1
ATOM 1779 C C . LEU B 1 70 ? 0.201 -13.188 -0.074 1 92.69 70 LEU B C 1
ATOM 1781 O O . LEU B 1 70 ? 0.44 -14.391 0.077 1 92.69 70 LEU B O 1
ATOM 1785 N N . HIS B 1 71 ? 0.836 -12.383 -0.897 1 95.12 71 HIS B N 1
ATOM 1786 C CA . HIS B 1 71 ? 1.963 -12.891 -1.674 1 95.12 71 HIS B CA 1
ATOM 1787 C C . HIS B 1 71 ? 3.184 -11.992 -1.522 1 95.12 71 HIS B C 1
ATOM 1789 O O . HIS B 1 71 ? 3.119 -10.797 -1.814 1 95.12 71 HIS B O 1
ATOM 1795 N N . ASN B 1 72 ? 4.25 -12.555 -1.089 1 93.94 72 ASN B N 1
ATOM 1796 C CA . ASN B 1 72 ? 5.496 -11.797 -1.038 1 93.94 72 ASN B CA 1
ATOM 1797 C C . ASN B 1 72 ? 6.047 -11.531 -2.436 1 93.94 72 ASN B C 1
ATOM 1799 O O . ASN B 1 72 ? 6.281 -12.461 -3.205 1 93.94 72 ASN B O 1
ATOM 1803 N N . ILE B 1 73 ? 6.289 -10.281 -2.68 1 95.88 73 ILE B N 1
ATOM 1804 C CA . ILE B 1 73 ? 6.84 -9.953 -3.988 1 95.88 73 ILE B CA 1
ATOM 1805 C C . ILE B 1 73 ? 8.305 -10.367 -4.051 1 95.88 73 ILE B C 1
ATOM 1807 O O . ILE B 1 73 ? 9.07 -10.109 -3.115 1 95.88 73 ILE B O 1
ATOM 1811 N N . THR B 1 74 ? 8.711 -11.023 -5.137 1 95.62 74 THR B N 1
ATOM 1812 C CA . THR B 1 74 ? 10.07 -11.516 -5.281 1 95.62 74 THR B CA 1
ATOM 1813 C C . THR B 1 74 ? 10.758 -10.883 -6.492 1 95.62 74 THR B C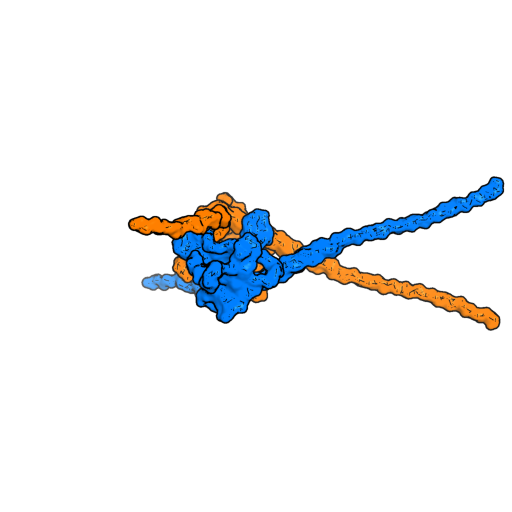 1
ATOM 1815 O O . THR B 1 74 ? 10.086 -10.383 -7.395 1 95.62 74 THR B O 1
ATOM 1818 N N . PRO B 1 75 ? 12.031 -10.883 -6.496 1 95.69 75 PRO B N 1
ATOM 1819 C CA . PRO B 1 75 ? 12.75 -10.352 -7.66 1 95.69 75 PRO B CA 1
ATOM 1820 C C . PRO B 1 75 ? 12.719 -11.297 -8.859 1 95.69 75 PRO B C 1
ATOM 1822 O O . PRO B 1 75 ? 13.133 -10.93 -9.953 1 95.69 75 PRO B O 1
ATOM 1825 N N . ASP B 1 76 ? 12.227 -12.461 -8.695 1 95.5 76 ASP B N 1
ATOM 1826 C CA . ASP B 1 76 ? 12.203 -13.469 -9.758 1 95.5 76 ASP B CA 1
ATOM 1827 C C . ASP B 1 76 ? 11.258 -13.055 -10.891 1 95.5 76 ASP B C 1
ATOM 1829 O O . ASP B 1 76 ? 10.281 -12.344 -10.656 1 95.5 76 ASP B O 1
ATOM 1833 N N . ASP B 1 77 ? 11.57 -13.609 -12.078 1 95.69 77 ASP B N 1
ATOM 1834 C CA . ASP B 1 77 ? 10.766 -13.312 -13.258 1 95.69 77 ASP B CA 1
ATOM 1835 C C . ASP B 1 77 ? 9.57 -14.258 -13.359 1 95.69 77 ASP B C 1
ATOM 1837 O O . ASP B 1 77 ? 9.484 -15.062 -14.297 1 95.69 77 ASP B O 1
ATOM 1841 N N . ILE B 1 78 ? 8.625 -14.055 -12.453 1 97.81 78 ILE B N 1
ATOM 1842 C CA . ILE B 1 78 ? 7.531 -15.023 -12.398 1 97.81 78 ILE B CA 1
ATOM 1843 C C . ILE B 1 78 ? 6.207 -14.32 -12.672 1 97.81 78 ILE B C 1
ATOM 1845 O O . ILE B 1 78 ? 5.172 -14.969 -12.836 1 97.81 78 ILE B O 1
ATOM 1849 N N . TYR B 1 79 ? 6.168 -13.047 -12.742 1 98.38 79 TYR B N 1
ATOM 1850 C CA . TYR B 1 79 ? 4.938 -12.281 -12.914 1 98.38 79 TYR B CA 1
ATOM 1851 C C . TYR B 1 79 ? 4.676 -11.992 -14.383 1 98.38 79 TYR B C 1
ATOM 1853 O O . TYR B 1 79 ? 5.602 -11.656 -15.133 1 98.38 79 TYR B O 1
ATOM 1861 N N . ARG B 1 80 ? 3.367 -12.086 -14.742 1 98.25 80 ARG B N 1
ATOM 1862 C CA . ARG B 1 80 ? 2.955 -11.82 -16.109 1 98.25 80 ARG B CA 1
ATOM 1863 C C . ARG B 1 80 ? 1.717 -10.93 -16.156 1 98.25 80 ARG B C 1
ATOM 1865 O O . ARG B 1 80 ? 0.789 -11.117 -15.359 1 98.25 80 ARG B O 1
ATOM 1872 N N . LYS B 1 81 ? 1.79 -9.945 -16.922 1 98.5 81 LYS B N 1
ATOM 1873 C CA . LYS B 1 81 ? 0.612 -9.117 -17.172 1 98.5 81 LYS B CA 1
ATOM 1874 C C . LYS B 1 81 ? -0.055 -9.5 -18.5 1 98.5 81 LYS B C 1
ATOM 1876 O O . LYS B 1 81 ? 0.611 -9.609 -19.531 1 98.5 81 LYS B O 1
ATOM 1881 N N . GLN B 1 82 ? -1.401 -9.734 -18.469 1 95 82 GLN B N 1
ATOM 1882 C CA . GLN B 1 82 ? -2.139 -10.156 -19.656 1 95 82 GLN B CA 1
ATOM 1883 C C . GLN B 1 82 ? -3.357 -9.266 -19.875 1 95 82 GLN B C 1
ATOM 1885 O O . GLN B 1 82 ? -4.02 -8.852 -18.922 1 95 82 GLN B O 1
ATOM 1890 N N . GLU B 1 83 ? -3.736 -8.938 -21.109 1 93.44 83 GLU B N 1
ATOM 1891 C CA . GLU B 1 83 ? -4.918 -8.219 -21.594 1 93.44 83 GLU B CA 1
ATOM 1892 C C . GLU B 1 83 ? -5.113 -6.914 -20.812 1 93.44 83 GLU B C 1
ATOM 1894 O O . GLU B 1 83 ? -6.246 -6.48 -20.594 1 93.44 83 GLU B O 1
ATOM 1899 N N . GLU B 1 84 ? -4.289 -6.406 -20.266 1 95.69 84 GLU B N 1
ATOM 1900 C CA . GLU B 1 84 ? -4.234 -5.105 -19.609 1 95.69 84 GLU B CA 1
ATOM 1901 C C . GLU B 1 84 ? -4.938 -5.141 -18.266 1 95.69 84 GLU B C 1
ATOM 1903 O O . GLU B 1 84 ? -4.965 -4.141 -17.547 1 95.69 84 GLU B O 1
ATOM 1908 N N . THR B 1 85 ? -5.594 -6.27 -17.891 1 98.38 85 THR B N 1
ATOM 1909 C CA . THR B 1 85 ? -6.355 -6.281 -16.656 1 98.38 85 THR B CA 1
ATOM 1910 C C . THR B 1 85 ? -5.98 -7.496 -15.805 1 98.38 85 THR B C 1
ATOM 1912 O O . THR B 1 85 ? -6.562 -7.715 -14.734 1 98.38 85 THR B O 1
ATOM 1915 N N . ILE B 1 86 ? -5.012 -8.312 -16.219 1 98.75 86 ILE B N 1
ATOM 1916 C CA . ILE B 1 86 ? -4.719 -9.539 -15.492 1 98.75 86 ILE B CA 1
ATOM 1917 C C . ILE B 1 86 ? -3.238 -9.57 -15.109 1 98.75 86 ILE B C 1
ATOM 1919 O O . ILE B 1 86 ? -2.371 -9.312 -15.945 1 98.75 86 ILE B O 1
ATOM 1923 N N . ILE B 1 87 ? -3.002 -9.828 -13.914 1 98.81 87 ILE B N 1
ATOM 1924 C CA . ILE B 1 87 ? -1.663 -10.18 -13.453 1 98.81 87 ILE B CA 1
ATOM 1925 C C . ILE B 1 87 ? -1.661 -11.609 -12.906 1 98.81 87 ILE B C 1
ATOM 1927 O O . ILE B 1 87 ? -2.482 -11.953 -12.055 1 98.81 87 ILE B O 1
ATOM 1931 N N . SER B 1 88 ? -0.77 -12.453 -13.375 1 98.75 88 SER B N 1
ATOM 1932 C CA . SER B 1 88 ? -0.675 -13.844 -12.922 1 98.75 88 SER B CA 1
ATOM 1933 C C . SER B 1 88 ? 0.766 -14.219 -12.602 1 98.75 88 SER B C 1
ATOM 1935 O O . SER B 1 88 ? 1.704 -13.586 -13.094 1 98.75 88 SER B O 1
ATOM 1937 N N . TRP B 1 89 ? 0.87 -15.164 -11.75 1 98.5 89 TRP B N 1
ATOM 1938 C CA . TRP B 1 89 ? 2.189 -15.68 -11.406 1 98.5 89 TRP B CA 1
ATOM 1939 C C . TRP B 1 89 ? 2.086 -17.062 -10.781 1 98.5 89 TRP B C 1
ATOM 1941 O O . TRP B 1 89 ? 1.008 -17.484 -10.352 1 98.5 89 TRP B O 1
ATOM 1951 N N . ARG B 1 90 ? 3.182 -17.766 -10.805 1 97.62 90 ARG B N 1
ATOM 1952 C CA . ARG B 1 90 ? 3.312 -18.984 -10.016 1 97.62 90 ARG B CA 1
ATOM 1953 C C . ARG B 1 90 ? 3.971 -18.703 -8.672 1 97.62 90 ARG B C 1
ATOM 1955 O O . ARG B 1 90 ? 5.152 -18.359 -8.617 1 97.62 90 ARG B O 1
ATOM 1962 N N . ASP B 1 91 ? 3.275 -18.891 -7.633 1 95.81 91 ASP B N 1
ATOM 1963 C CA . ASP B 1 91 ? 3.783 -18.625 -6.293 1 95.81 91 ASP B CA 1
ATOM 1964 C C . ASP B 1 91 ? 4.793 -19.688 -5.859 1 95.81 91 ASP B C 1
ATOM 1966 O O . ASP B 1 91 ? 4.445 -20.859 -5.727 1 95.81 91 ASP B O 1
ATOM 1970 N N . PRO B 1 92 ? 5.941 -19.25 -5.605 1 92.75 92 PRO B N 1
ATOM 1971 C CA . PRO B 1 92 ? 6.961 -20.25 -5.266 1 92.75 92 PRO B CA 1
ATOM 1972 C C . PRO B 1 92 ? 6.715 -20.906 -3.91 1 92.75 92 PRO B C 1
ATOM 1974 O O . PRO B 1 92 ? 7.074 -22.078 -3.709 1 92.75 92 PRO B O 1
ATOM 1977 N N . GLU B 1 93 ? 6.23 -20.188 -2.973 1 89.5 93 GLU B N 1
ATO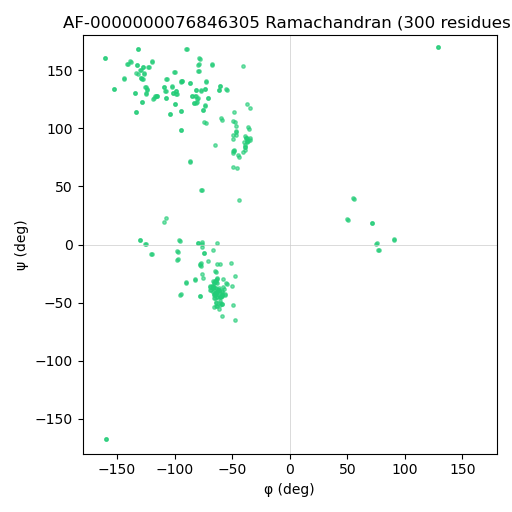M 1978 C CA . GLU B 1 93 ? 5.992 -20.719 -1.635 1 89.5 93 GLU B CA 1
ATOM 1979 C C . GLU B 1 93 ? 4.848 -21.734 -1.641 1 89.5 93 GLU B C 1
ATOM 1981 O O . GLU B 1 93 ? 4.922 -22.766 -0.975 1 89.5 93 GLU B O 1
ATOM 1986 N N . LYS B 1 94 ? 3.838 -21.422 -2.418 1 87.31 94 LYS B N 1
ATOM 1987 C CA . LYS B 1 94 ? 2.643 -22.266 -2.43 1 87.31 94 LYS B CA 1
ATOM 1988 C C . LYS B 1 94 ? 2.67 -23.25 -3.598 1 87.31 94 LYS B C 1
ATOM 1990 O O . LYS B 1 94 ? 1.88 -24.188 -3.639 1 87.31 94 LYS B O 1
ATOM 1995 N N . ALA B 1 95 ? 3.514 -23.047 -4.457 1 91.56 95 ALA B N 1
ATOM 1996 C CA . ALA B 1 95 ? 3.633 -23.875 -5.656 1 91.56 95 ALA B CA 1
ATOM 1997 C C . ALA B 1 95 ? 2.311 -23.938 -6.418 1 91.56 95 ALA B C 1
ATOM 1999 O O . ALA B 1 95 ? 1.867 -25 -6.824 1 91.56 95 ALA B O 1
ATOM 2000 N N . LEU B 1 96 ? 1.635 -22.797 -6.473 1 93.56 96 LEU B N 1
ATOM 2001 C CA . LEU B 1 96 ? 0.354 -22.688 -7.164 1 93.56 96 LEU B CA 1
ATOM 2002 C C . LEU B 1 96 ? 0.333 -21.469 -8.078 1 93.56 96 LEU B C 1
ATOM 2004 O O . LEU B 1 96 ? 0.943 -20.438 -7.762 1 93.56 96 LEU B O 1
ATOM 2008 N N . GLU B 1 97 ? -0.39 -21.672 -9.18 1 97.31 97 GLU B N 1
ATOM 2009 C CA . GLU B 1 97 ? -0.609 -20.547 -10.086 1 97.31 97 GLU B CA 1
ATOM 2010 C C . GLU B 1 97 ? -1.755 -19.656 -9.602 1 97.31 97 GLU B C 1
ATOM 2012 O O . GLU B 1 97 ? -2.832 -20.156 -9.266 1 97.31 97 GLU B O 1
ATOM 2017 N N . LEU B 1 98 ? -1.452 -18.375 -9.516 1 98.38 98 LEU B N 1
ATOM 2018 C CA . LEU B 1 98 ? -2.412 -17.391 -9.039 1 98.38 98 LEU B CA 1
ATOM 2019 C C . LEU B 1 98 ? -2.633 -16.297 -10.086 1 98.38 98 LEU B C 1
ATOM 2021 O O . LEU B 1 98 ? -1.78 -16.078 -10.953 1 98.38 98 LEU B O 1
ATOM 2025 N N . ALA B 1 99 ? -3.848 -15.688 -10.047 1 98.69 99 ALA B N 1
ATOM 2026 C CA . ALA B 1 99 ? -4.121 -14.555 -10.93 1 98.69 99 ALA B CA 1
ATOM 2027 C C . ALA B 1 99 ? -5.012 -13.523 -10.242 1 98.69 99 ALA B C 1
ATOM 2029 O O . ALA B 1 99 ? -5.898 -13.883 -9.461 1 98.69 99 ALA B O 1
ATOM 2030 N N . LEU B 1 100 ? -4.719 -12.328 -10.523 1 98.81 100 LEU B N 1
ATOM 2031 C CA . LEU B 1 100 ? -5.602 -11.219 -10.195 1 98.81 100 LEU B CA 1
ATOM 2032 C C . LEU B 1 100 ? -6.277 -10.664 -11.445 1 98.81 100 LEU B C 1
ATOM 2034 O O . LEU B 1 100 ? -5.602 -10.336 -12.422 1 98.81 100 LEU B O 1
ATOM 2038 N N . SER B 1 101 ? -7.594 -10.602 -11.375 1 98.88 101 SER B N 1
ATOM 2039 C CA . SER B 1 101 ? -8.375 -9.938 -12.414 1 98.88 101 SER B CA 1
ATOM 2040 C C . SER B 1 101 ? -8.867 -8.57 -11.953 1 98.88 101 SER B C 1
ATOM 2042 O O . SER B 1 101 ? -9.727 -8.477 -11.07 1 98.88 101 SER B O 1
ATOM 2044 N N . PHE B 1 102 ? -8.352 -7.555 -12.562 1 98.56 102 PHE B N 1
ATOM 2045 C CA . PHE B 1 102 ? -8.656 -6.191 -12.148 1 98.56 102 PHE B CA 1
ATOM 2046 C C . PHE B 1 102 ? -9.922 -5.691 -12.828 1 98.56 102 PHE B C 1
ATOM 2048 O O . PHE B 1 102 ? -10.133 -5.938 -14.016 1 98.56 102 PHE B O 1
ATOM 2055 N N . GLN B 1 103 ? -10.68 -5.004 -11.984 1 97 103 GLN B N 1
ATOM 2056 C CA . GLN B 1 103 ? -11.883 -4.398 -12.539 1 97 103 GLN B CA 1
ATOM 2057 C C . GLN B 1 103 ? -11.539 -3.314 -13.555 1 97 103 GLN B C 1
ATOM 2059 O O . GLN B 1 103 ? -12.266 -3.113 -14.523 1 97 103 GLN B O 1
ATOM 2064 N N . GLU B 1 104 ? -10.461 -2.656 -13.352 1 96.19 104 GLU B N 1
ATOM 2065 C CA . GLU B 1 104 ? -10.039 -1.538 -14.188 1 96.19 104 GLU B CA 1
ATOM 2066 C C . GLU B 1 104 ? -8.602 -1.726 -14.68 1 96.19 104 GLU B C 1
ATOM 2068 O O . GLU B 1 104 ? -7.723 -2.096 -13.898 1 96.19 104 GLU B O 1
ATOM 2073 N N . ALA B 1 105 ? -8.43 -1.292 -15.961 1 97 105 ALA B N 1
ATOM 2074 C CA . ALA B 1 105 ? -7.102 -1.396 -16.547 1 97 105 ALA B CA 1
ATOM 2075 C C . ALA B 1 105 ? -6.113 -0.474 -15.852 1 97 105 ALA B C 1
ATOM 2077 O O . ALA B 1 105 ? -4.945 -0.828 -15.664 1 97 105 ALA B O 1
ATOM 2078 N N . GLU B 1 106 ? -6.551 0.614 -15.469 1 93 106 GLU B N 1
ATOM 2079 C CA . GLU B 1 106 ? -5.691 1.597 -14.812 1 93 106 GLU B CA 1
ATOM 2080 C C . GLU B 1 106 ? -5.164 1.069 -13.484 1 93 106 GLU B C 1
ATOM 2082 O O . GLU B 1 106 ? -3.994 1.274 -13.148 1 93 106 GLU B O 1
ATOM 2087 N N . SER B 1 107 ? -6.074 0.436 -12.797 1 93.62 107 SER B N 1
ATOM 2088 C CA . SER B 1 107 ? -5.668 -0.156 -11.531 1 93.62 107 SER B CA 1
ATOM 2089 C C . SER B 1 107 ? -4.637 -1.262 -11.734 1 93.62 107 SER B C 1
ATOM 2091 O O . SER B 1 107 ? -3.684 -1.384 -10.969 1 93.62 107 SER B O 1
ATOM 2093 N N . CYS B 1 108 ? -4.816 -2.008 -12.789 1 97.06 108 CYS B N 1
ATOM 2094 C CA . CYS B 1 108 ? -3.875 -3.07 -13.125 1 97.06 108 CYS B CA 1
ATOM 2095 C C . CYS B 1 108 ? -2.5 -2.498 -13.445 1 97.06 108 CYS B C 1
ATOM 2097 O O . CYS B 1 108 ? -1.489 -2.955 -12.914 1 97.06 108 CYS B O 1
ATOM 2099 N N . SER B 1 109 ? -2.492 -1.532 -14.305 1 95.19 109 SER B N 1
ATOM 2100 C CA . SER B 1 109 ? -1.234 -0.9 -14.688 1 95.19 109 SER B CA 1
ATOM 2101 C C . SER B 1 109 ? -0.521 -0.305 -13.484 1 95.19 109 SER B C 1
ATOM 2103 O O . SER B 1 109 ? 0.704 -0.4 -13.367 1 95.19 109 SER B O 1
ATOM 2105 N N . PHE B 1 110 ? -1.288 0.279 -12.641 1 91.75 110 PHE B N 1
ATOM 2106 C CA . PHE B 1 110 ? -0.717 0.887 -11.445 1 91.75 110 PHE B CA 1
ATOM 2107 C C . PHE B 1 110 ? -0.009 -0.158 -10.586 1 91.75 110 PHE B C 1
ATOM 2109 O O . PHE B 1 110 ? 1.146 0.028 -10.203 1 91.75 110 PHE B O 1
ATOM 2116 N N . ILE B 1 111 ? -0.671 -1.249 -10.289 1 95.62 111 ILE B N 1
ATOM 2117 C CA . ILE B 1 111 ? -0.101 -2.312 -9.469 1 95.62 111 ILE B CA 1
ATOM 2118 C C . ILE B 1 111 ? 1.09 -2.939 -10.188 1 95.62 111 ILE B C 1
ATOM 2120 O O . ILE B 1 111 ? 2.133 -3.188 -9.578 1 95.62 111 ILE B O 1
ATOM 2124 N N . TRP B 1 112 ? 0.958 -3.15 -11.461 1 96.75 112 TRP B N 1
ATOM 2125 C CA . TRP B 1 112 ? 2.02 -3.738 -12.266 1 96.75 112 TRP B CA 1
ATOM 2126 C C . TRP B 1 112 ? 3.285 -2.891 -12.203 1 96.75 112 TRP B C 1
ATOM 2128 O O . TRP B 1 112 ? 4.375 -3.408 -11.953 1 96.75 112 TRP B O 1
ATOM 2138 N N . GLU B 1 113 ? 3.184 -1.632 -12.438 1 94.31 113 GLU B N 1
ATOM 2139 C CA . GLU B 1 113 ? 4.328 -0.724 -12.453 1 94.31 113 GLU B CA 1
ATOM 2140 C C . GLU B 1 113 ? 5.012 -0.674 -11.094 1 94.31 113 GLU B C 1
ATOM 2142 O O . GLU B 1 113 ? 6.242 -0.615 -11.008 1 94.31 113 GLU B O 1
ATOM 2147 N N . ASN B 1 114 ? 4.23 -0.692 -10.078 1 93.56 114 ASN B N 1
ATOM 2148 C CA . ASN B 1 114 ? 4.812 -0.726 -8.742 1 93.56 114 ASN B CA 1
ATOM 2149 C C . ASN B 1 114 ? 5.57 -2.029 -8.5 1 93.56 114 ASN B C 1
ATOM 2151 O O . ASN B 1 114 ? 6.652 -2.021 -7.914 1 93.56 114 ASN B O 1
ATOM 2155 N N . MET B 1 115 ? 4.965 -3.102 -8.852 1 95.81 115 MET B N 1
ATOM 2156 C CA . MET B 1 115 ? 5.645 -4.387 -8.711 1 95.81 115 MET B CA 1
ATOM 2157 C C . MET B 1 115 ? 6.973 -4.391 -9.461 1 95.81 115 MET B C 1
ATOM 2159 O O . MET B 1 115 ? 7.977 -4.887 -8.945 1 95.81 115 MET B O 1
ATOM 2163 N N . CYS B 1 116 ? 7.004 -3.848 -10.68 1 94.19 116 CYS B N 1
ATOM 2164 C CA . CYS B 1 116 ? 8.234 -3.76 -11.453 1 94.19 116 CYS B CA 1
ATOM 2165 C C . CYS B 1 116 ? 9.289 -2.941 -10.719 1 94.19 116 CYS B C 1
ATOM 2167 O O . CYS B 1 116 ? 10.453 -3.336 -10.648 1 94.19 116 CYS B O 1
ATOM 2169 N N . THR B 1 117 ? 8.875 -1.838 -10.172 1 91.62 117 THR B N 1
ATOM 2170 C CA . THR B 1 117 ? 9.781 -0.977 -9.414 1 91.62 117 THR B CA 1
ATOM 2171 C C . THR B 1 117 ? 10.359 -1.722 -8.211 1 91.62 117 THR B C 1
ATOM 2173 O O . THR B 1 117 ? 11.562 -1.659 -7.961 1 91.62 117 THR B O 1
ATOM 2176 N N . ILE B 1 118 ? 9.555 -2.418 -7.5 1 92.19 118 ILE B N 1
ATOM 2177 C CA . ILE B 1 118 ? 9.961 -3.172 -6.324 1 92.19 118 ILE B CA 1
ATOM 2178 C C . ILE B 1 118 ? 10.953 -4.266 -6.727 1 92.19 118 ILE B C 1
ATOM 2180 O O . ILE B 1 118 ? 11.977 -4.457 -6.07 1 92.19 118 ILE B O 1
ATOM 2184 N N . GLN B 1 119 ? 10.594 -4.926 -7.793 1 94.38 119 GLN B N 1
ATOM 2185 C CA . GLN B 1 119 ? 11.5 -5.965 -8.273 1 94.38 119 GLN B CA 1
ATOM 2186 C C . GLN B 1 119 ? 12.875 -5.395 -8.602 1 94.38 119 GLN B C 1
ATOM 2188 O O . GLN B 1 119 ? 13.898 -6.004 -8.297 1 94.38 119 GLN B O 1
ATOM 2193 N N . LEU B 1 120 ? 12.883 -4.293 -9.258 1 90.69 120 LEU B N 1
ATOM 2194 C CA . LEU B 1 120 ? 14.141 -3.631 -9.602 1 90.69 120 LEU B CA 1
ATOM 2195 C C . LEU B 1 120 ? 14.938 -3.295 -8.344 1 90.69 120 LEU B C 1
ATOM 2197 O O . LEU B 1 120 ? 16.141 -3.523 -8.297 1 90.69 120 LEU B O 1
ATOM 2201 N N . GLU B 1 121 ? 14.297 -2.809 -7.359 1 87 121 GLU B N 1
ATOM 2202 C CA . GLU B 1 121 ? 14.961 -2.463 -6.102 1 87 121 GLU B CA 1
ATOM 2203 C C . GLU B 1 121 ? 15.508 -3.707 -5.406 1 87 121 GLU B C 1
ATOM 2205 O O . GLU B 1 121 ? 16.609 -3.682 -4.859 1 87 121 GLU B O 1
ATOM 2210 N N . LEU B 1 122 ? 14.75 -4.711 -5.406 1 90.56 122 LEU B N 1
ATOM 2211 C CA . LEU B 1 122 ? 15.18 -5.965 -4.797 1 90.56 122 LEU B CA 1
ATOM 2212 C C . LEU B 1 122 ? 16.406 -6.523 -5.504 1 90.56 122 LEU B C 1
ATOM 2214 O O . LEU B 1 122 ? 17.344 -7.004 -4.855 1 90.56 122 LEU B O 1
ATOM 2218 N N . GLN B 1 123 ? 16.406 -6.434 -6.77 1 91.94 123 GLN B N 1
ATOM 2219 C CA . GLN B 1 123 ? 17.547 -6.906 -7.555 1 91.94 123 GLN B CA 1
ATOM 2220 C C . GLN B 1 123 ? 18.797 -6.082 -7.262 1 91.94 123 GLN B C 1
ATOM 2222 O O . GLN B 1 123 ? 19.891 -6.629 -7.195 1 91.94 123 GLN B O 1
ATOM 2227 N N . SER B 1 124 ? 18.594 -4.781 -7.164 1 87.81 124 SER B N 1
ATOM 2228 C CA . SER B 1 124 ? 19.703 -3.893 -6.879 1 87.81 124 SER B CA 1
ATOM 2229 C C . SER B 1 124 ? 20.344 -4.215 -5.527 1 87.81 124 SER B C 1
ATOM 2231 O O . SER B 1 124 ? 21.562 -4.141 -5.375 1 87.81 124 SER B O 1
ATOM 2233 N N . LYS B 1 125 ? 19.578 -4.531 -4.602 1 84.06 125 LYS B N 1
ATOM 2234 C CA . LYS B 1 125 ? 20.062 -4.875 -3.27 1 84.06 125 LYS B CA 1
ATOM 2235 C C . LYS B 1 125 ? 20.859 -6.18 -3.293 1 84.06 125 LYS B C 1
ATOM 2237 O O . LYS B 1 125 ? 21.844 -6.328 -2.562 1 84.06 125 LYS B O 1
ATOM 2242 N N . ILE B 1 126 ? 20.453 -7.027 -4.051 1 85 126 ILE B N 1
ATOM 2243 C CA . ILE B 1 126 ? 21.141 -8.305 -4.195 1 85 126 ILE B CA 1
ATOM 2244 C C . ILE B 1 126 ? 22.516 -8.078 -4.824 1 85 126 ILE B C 1
ATOM 2246 O O . ILE B 1 126 ? 23.5 -8.688 -4.406 1 85 126 ILE B O 1
ATOM 2250 N N . LEU B 1 127 ? 22.625 -7.125 -5.781 1 81 127 LEU B N 1
ATOM 2251 C CA . LEU B 1 127 ? 23.875 -6.82 -6.473 1 81 127 LEU B CA 1
ATOM 2252 C C . LEU B 1 127 ? 24.797 -5.977 -5.59 1 81 127 LEU B C 1
ATOM 2254 O O . LEU B 1 127 ? 26.016 -6.152 -5.613 1 81 127 LEU B O 1
ATOM 2258 N N . GLY B 1 128 ? 24.266 -4.953 -4.926 1 73.19 128 GLY B N 1
ATOM 2259 C CA . GLY B 1 128 ? 25.078 -4.117 -4.039 1 73.19 128 GLY B CA 1
ATOM 2260 C C . GLY B 1 128 ? 25.625 -4.875 -2.852 1 73.19 128 GLY B C 1
ATOM 2261 O O . GLY B 1 128 ? 26.641 -4.465 -2.266 1 73.19 128 GLY B O 1
ATOM 2262 N N . SER B 1 129 ? 24.984 -5.766 -2.385 1 65.69 129 SER B N 1
ATOM 2263 C CA . SER B 1 129 ? 25.484 -6.57 -1.272 1 65.69 129 SER B CA 1
ATOM 2264 C C . SER B 1 129 ? 26.719 -7.367 -1.673 1 65.69 129 SER B C 1
ATOM 2266 O O . SER B 1 129 ? 27.516 -7.777 -0.815 1 65.69 129 SER B O 1
ATOM 2268 N N . HIS B 1 130 ? 27 -7.672 -2.869 1 60.59 130 HIS B N 1
ATOM 2269 C CA . HIS B 1 130 ? 28.172 -8.414 -3.32 1 60.59 130 HIS B CA 1
ATOM 2270 C C . HIS B 1 130 ? 29.391 -7.504 -3.451 1 60.59 130 HIS B C 1
ATOM 2272 O O . HIS B 1 130 ? 30.516 -7.973 -3.436 1 60.59 130 HIS B O 1
ATOM 2278 N N . GLU B 1 131 ? 29.234 -6.273 -3.752 1 53.22 131 GLU B N 1
ATOM 2279 C CA . GLU B 1 131 ? 30.422 -5.48 -4.062 1 53.22 131 GLU B CA 1
ATOM 2280 C C . GLU B 1 131 ? 31.203 -5.129 -2.799 1 53.22 131 GLU B C 1
ATOM 2282 O O . GLU B 1 131 ? 32.312 -4.582 -2.873 1 53.22 131 GLU B O 1
ATOM 2287 N N . VAL B 1 132 ? 30.531 -5.031 -1.713 1 47.41 132 VAL B N 1
ATOM 2288 C CA . VAL B 1 132 ? 31.453 -4.578 -0.681 1 47.41 132 VAL B CA 1
ATOM 2289 C C . VAL B 1 132 ? 32.344 -5.738 -0.241 1 47.41 132 VAL B C 1
ATOM 2291 O O . VAL B 1 132 ? 32 -6.473 0.692 1 47.41 132 VAL B O 1
ATOM 2294 N N . ARG B 1 133 ? 32.844 -6.41 -1.144 1 43.25 133 ARG B N 1
ATOM 2295 C CA . ARG B 1 133 ? 33.938 -7.234 -0.696 1 43.25 133 ARG B CA 1
ATOM 2296 C C . ARG B 1 133 ? 35.062 -6.375 -0.08 1 43.25 133 ARG B C 1
ATOM 2298 O O . ARG B 1 133 ? 35.469 -5.383 -0.676 1 43.25 133 ARG B O 1
ATOM 2305 N N . PRO B 1 134 ? 35.188 -6.438 1.226 1 46.62 134 PRO B N 1
ATOM 2306 C CA . PRO B 1 134 ? 36.312 -5.707 1.792 1 46.62 134 PRO B CA 1
ATOM 2307 C C . PRO B 1 134 ? 37.562 -5.785 0.914 1 46.62 134 PRO B C 1
ATOM 2309 O O . PRO B 1 134 ? 37.938 -6.871 0.472 1 46.62 134 PRO B O 1
ATOM 2312 N N . GLN B 1 135 ? 37.688 -4.871 0.079 1 45.91 135 GLN B N 1
ATOM 2313 C CA . GLN B 1 135 ? 39.031 -4.797 -0.5 1 45.91 135 GLN B CA 1
ATOM 2314 C C . GLN B 1 135 ? 40.094 -5.105 0.545 1 45.91 135 GLN B C 1
ATOM 2316 O O . GLN B 1 135 ? 40.156 -4.469 1.6 1 45.91 135 GLN B O 1
ATOM 2321 N N . ARG B 1 136 ? 40.438 -6.344 0.694 1 39.34 136 ARG B N 1
ATOM 2322 C CA . ARG B 1 136 ? 41.562 -6.73 1.52 1 39.34 136 ARG B CA 1
ATOM 2323 C C . ARG B 1 136 ? 42.688 -5.691 1.441 1 39.34 136 ARG B C 1
ATOM 2325 O O . ARG B 1 136 ? 43.156 -5.363 0.353 1 39.34 136 ARG B O 1
ATOM 2332 N N . ALA B 1 137 ? 42.75 -4.852 2.406 1 42.09 137 ALA B N 1
ATOM 2333 C CA . ALA B 1 137 ? 43.906 -3.971 2.586 1 42.09 137 ALA B CA 1
ATOM 2334 C C . ALA B 1 137 ? 45.188 -4.684 2.217 1 42.09 137 ALA B C 1
ATOM 2336 O O . ALA B 1 137 ? 45.5 -5.77 2.729 1 42.09 137 ALA B O 1
ATOM 2337 N N . VAL B 1 138 ? 45.594 -4.629 0.978 1 40.78 138 VAL B N 1
ATOM 2338 C CA . VAL B 1 138 ? 46.969 -5.023 0.686 1 40.78 138 VAL B CA 1
ATOM 2339 C C . VAL B 1 138 ? 47.875 -4.531 1.797 1 40.78 138 VAL B C 1
ATOM 2341 O O . VAL B 1 138 ? 47.938 -3.334 2.078 1 40.78 138 VAL B O 1
ATOM 2344 N N . LYS B 1 139 ? 48.031 -5.227 2.9 1 40.53 139 LYS B N 1
ATOM 2345 C CA . LYS B 1 139 ? 49.188 -5.031 3.795 1 40.53 139 LYS B CA 1
ATOM 2346 C C . LYS B 1 139 ? 50.469 -4.781 3.008 1 40.53 139 LYS B C 1
ATOM 2348 O O . LYS B 1 139 ? 50.875 -5.621 2.209 1 40.53 139 LYS B O 1
ATOM 2353 N N . SER B 1 140 ? 50.625 -3.496 2.582 1 41.09 140 SER B N 1
ATOM 2354 C CA . SER B 1 140 ? 51.906 -3.051 2.068 1 41.09 140 SER B CA 1
ATOM 2355 C C . SER B 1 140 ? 53.062 -3.729 2.805 1 41.09 140 SER B C 1
ATOM 2357 O O . SER B 1 140 ? 53.156 -3.664 4.031 1 41.09 140 SER B O 1
ATOM 2359 N N . LEU B 1 141 ? 53.531 -4.832 2.328 1 42.91 141 LEU B N 1
ATOM 2360 C CA . LEU B 1 141 ? 54.781 -5.465 2.709 1 42.91 141 LEU B CA 1
ATOM 2361 C C . LEU B 1 141 ? 55.875 -4.422 2.943 1 42.91 141 LEU B C 1
ATOM 2363 O O . LEU B 1 141 ? 56.156 -3.59 2.072 1 42.91 141 LEU B O 1
ATOM 2367 N N . GLU B 1 142 ? 56.062 -3.977 4.195 1 43.97 142 GLU B N 1
ATOM 2368 C CA . GLU B 1 142 ? 57.188 -3.18 4.723 1 43.97 142 GLU B CA 1
ATOM 2369 C C . GLU B 1 142 ? 58.5 -3.551 4.055 1 43.97 142 GLU B C 1
ATOM 2371 O O . GLU B 1 142 ? 58.781 -4.73 3.824 1 43.97 142 GLU B O 1
ATOM 2376 N N . ALA B 1 143 ? 59.156 -2.631 3.332 1 40.47 143 ALA B N 1
ATOM 2377 C CA . ALA B 1 143 ? 60.5 -2.6 2.736 1 40.47 143 ALA B CA 1
ATOM 2378 C C . ALA B 1 143 ? 61.562 -3.055 3.738 1 40.47 143 ALA B C 1
ATOM 2380 O O . ALA B 1 143 ? 61.562 -2.604 4.887 1 40.47 143 ALA B O 1
ATOM 2381 N N . PRO B 1 144 ? 62.062 -4.277 3.553 1 41.34 144 PRO B N 1
ATOM 2382 C CA . PRO B 1 144 ? 63.188 -4.664 4.395 1 41.34 144 PRO B CA 1
ATOM 2383 C C . PRO B 1 144 ? 64.312 -3.604 4.418 1 41.34 144 PRO B C 1
ATOM 2385 O O . PRO B 1 144 ? 64.812 -3.205 3.365 1 41.34 144 PRO B O 1
ATOM 2388 N N . ARG B 1 145 ? 64.188 -2.541 5.199 1 36.25 145 ARG B N 1
ATOM 2389 C CA . ARG B 1 145 ? 65.312 -1.595 5.277 1 36.25 145 ARG B CA 1
ATOM 2390 C C . ARG B 1 145 ? 66.625 -2.314 5.539 1 36.25 145 ARG B C 1
ATOM 2392 O O . ARG B 1 145 ? 66.75 -3.092 6.488 1 36.25 145 ARG B O 1
ATOM 2399 N N . ASP B 1 146 ? 67.438 -2.668 4.406 1 37.72 146 ASP B N 1
ATOM 2400 C CA . ASP B 1 146 ? 68.812 -3.076 4.367 1 37.72 146 ASP B CA 1
ATOM 2401 C C . ASP B 1 146 ? 69.625 -2.242 5.328 1 37.72 146 ASP B C 1
ATOM 2403 O O . ASP B 1 146 ? 69.688 -1.017 5.207 1 37.72 146 ASP B O 1
ATOM 2407 N N . SER B 1 147 ? 69.625 -2.506 6.637 1 39.69 147 SER B N 1
ATOM 2408 C CA . SER B 1 147 ? 70.625 -1.991 7.582 1 39.69 147 SER B CA 1
ATOM 2409 C C . SER B 1 147 ? 72 -2.113 7.023 1 39.69 147 SER B C 1
ATOM 2411 O O . SER B 1 147 ? 72.5 -3.223 6.812 1 39.69 147 SER B O 1
ATOM 2413 N N . LEU B 1 148 ? 72.438 -1.25 6.039 1 38.84 148 LEU B N 1
ATOM 2414 C CA . LEU B 1 148 ? 73.875 -1.045 5.73 1 38.84 148 LEU B CA 1
ATOM 2415 C C . LEU B 1 148 ? 74.625 -0.779 7 1 38.84 148 LEU B C 1
ATOM 2417 O O . LEU B 1 148 ? 74.438 0.252 7.652 1 38.84 148 LEU B O 1
ATOM 2421 N N . SER B 1 149 ? 74.75 -1.685 7.895 1 35.97 149 SER B N 1
ATOM 2422 C CA . SER B 1 149 ? 75.688 -1.586 9.016 1 35.97 149 SER B CA 1
ATOM 2423 C C . SER B 1 149 ? 77.062 -0.985 8.586 1 35.97 149 SER B C 1
ATOM 2425 O O . SER B 1 149 ? 77.438 -1.108 7.426 1 35.97 149 SER B O 1
ATOM 2427 N N . ARG B 1 150 ? 77.812 -0.317 9.586 1 31.95 150 ARG B N 1
ATOM 2428 C CA . ARG B 1 150 ? 78.875 0.483 10.117 1 31.95 150 ARG B CA 1
ATOM 2429 C C . ARG B 1 150 ? 80.25 -0.226 9.93 1 31.95 150 ARG B C 1
ATOM 2431 O O . ARG B 1 150 ? 80.438 -1.346 10.406 1 31.95 150 ARG B O 1
ATOM 2438 N N . GLY B 1 151 ? 80.875 -0.068 8.797 1 28.34 151 GLY B N 1
ATOM 2439 C CA . GLY B 1 151 ? 82.312 -0.186 8.602 1 28.34 151 GLY B CA 1
ATOM 2440 C C . GLY B 1 151 ? 83.125 0.565 9.641 1 28.34 151 GLY B C 1
ATOM 2441 O O . GLY B 1 151 ? 84.312 0.211 9.914 1 28.34 151 GLY B O 1
ATOM 2442 N N . ARG B 1 152 ? 83.188 1.583 10.508 1 27.89 152 ARG B N 1
ATOM 2443 C CA . ARG B 1 152 ? 84.5 1.623 11.109 1 27.89 152 ARG B CA 1
ATOM 2444 C C . ARG B 1 152 ? 84.75 0.456 12.07 1 27.89 152 ARG B C 1
ATOM 2446 O O . ARG B 1 152 ? 83.812 0.002 12.711 1 27.89 152 ARG B O 1
#

InterPro domains:
  IPR011993 PH-like domain superfamily [G3DSA:2.30.29.30] (19-136)
  IPR051137 Serine/threonine-protein phosphatase 4 regulatory subunit 3-like [PTHR23318] (23-122)
  IPR055236 PP4R3, EVH1-like domain [PF22972] (23-119)